Protein AF-A0A078RHM7-F1 (afdb_monomer_lite)

Structure (mmCIF, N/CA/C/O backbone):
data_AF-A0A078RHM7-F1
#
_entry.id   AF-A0A078RHM7-F1
#
loop_
_atom_site.group_PDB
_atom_site.id
_atom_site.type_symbol
_atom_site.label_atom_id
_atom_site.label_alt_id
_atom_site.label_comp_id
_atom_site.label_asym_id
_atom_site.label_entity_id
_atom_site.label_seq_id
_atom_site.pdbx_PDB_ins_code
_atom_site.Cartn_x
_atom_site.Cartn_y
_atom_site.Cartn_z
_atom_site.occupancy
_atom_site.B_iso_or_equiv
_atom_site.auth_seq_id
_atom_site.auth_comp_id
_atom_site.auth_asym_id
_atom_site.auth_atom_id
_atom_site.pdbx_PDB_model_num
ATOM 1 N N . MET A 1 1 ? 2.779 -41.519 29.262 1.00 36.81 1 MET A N 1
ATOM 2 C CA . MET A 1 1 ? 3.969 -40.674 29.499 1.00 36.81 1 MET A CA 1
ATOM 3 C C . MET A 1 1 ? 4.479 -40.236 28.137 1.00 36.81 1 MET A C 1
ATOM 5 O O . MET A 1 1 ? 5.179 -40.999 27.491 1.00 36.81 1 MET A O 1
ATOM 9 N N . GLU A 1 2 ? 4.029 -39.080 27.651 1.00 37.84 2 GLU A N 1
ATOM 10 C CA . GLU A 1 2 ? 4.420 -38.558 26.336 1.00 37.84 2 GLU A CA 1
ATOM 11 C C . GLU A 1 2 ? 5.571 -37.569 26.502 1.00 37.84 2 GLU A C 1
ATOM 13 O O . GLU A 1 2 ? 5.439 -36.495 27.094 1.00 37.84 2 GLU A O 1
ATOM 18 N N . THR A 1 3 ? 6.735 -37.971 26.012 1.00 41.34 3 THR A N 1
ATOM 19 C CA . THR A 1 3 ? 7.979 -37.213 26.062 1.00 41.34 3 THR A CA 1
ATOM 20 C C . THR A 1 3 ? 7.906 -36.077 25.039 1.00 41.34 3 THR A C 1
ATOM 22 O O . THR A 1 3 ? 8.169 -36.271 23.854 1.00 41.34 3 THR A O 1
ATOM 25 N N . LYS A 1 4 ? 7.536 -34.866 25.476 1.00 45.25 4 LYS A N 1
ATOM 26 C CA . LYS A 1 4 ? 7.679 -33.653 24.656 1.00 45.25 4 LYS A CA 1
ATOM 27 C C . LYS A 1 4 ? 9.167 -33.409 24.389 1.00 45.25 4 LYS A C 1
ATOM 29 O O . LYS A 1 4 ? 9.889 -32.961 25.278 1.00 45.25 4 LYS A O 1
ATOM 34 N N . LEU A 1 5 ? 9.612 -33.677 23.159 1.00 46.03 5 LEU A N 1
ATOM 35 C CA . LEU A 1 5 ? 10.881 -33.178 22.632 1.00 46.03 5 LEU A CA 1
ATOM 36 C C . LEU A 1 5 ? 10.877 -31.645 22.736 1.00 46.03 5 LEU A C 1
ATOM 38 O O . LEU A 1 5 ? 10.239 -30.953 21.944 1.00 46.03 5 LEU A O 1
ATOM 42 N N . GLN A 1 6 ? 11.582 -31.100 23.725 1.00 50.78 6 GLN A N 1
ATOM 43 C CA . GLN A 1 6 ? 11.890 -29.678 23.762 1.00 50.78 6 GLN A CA 1
ATOM 44 C C . GLN A 1 6 ? 12.940 -29.397 22.683 1.00 50.78 6 GLN A C 1
ATOM 46 O O . GLN A 1 6 ? 14.132 -29.638 22.873 1.00 50.78 6 GLN A O 1
ATOM 51 N N . SER A 1 7 ? 12.497 -28.902 21.526 1.00 57.44 7 SER A N 1
ATOM 52 C CA . SER A 1 7 ? 13.389 -28.322 20.525 1.00 57.44 7 SER A CA 1
ATOM 53 C C . SER A 1 7 ? 14.166 -27.176 21.178 1.00 57.44 7 SER A C 1
ATOM 55 O O . SER A 1 7 ? 13.562 -26.200 21.629 1.00 57.44 7 SER A O 1
ATOM 57 N N . LYS A 1 8 ? 15.493 -27.300 21.247 1.00 60.12 8 LYS A N 1
ATOM 58 C CA . LYS A 1 8 ? 16.414 -26.280 21.764 1.00 60.12 8 LYS A CA 1
ATOM 59 C C . LYS A 1 8 ? 16.198 -24.976 20.976 1.00 60.12 8 LYS A C 1
ATOM 61 O O . LYS A 1 8 ? 16.644 -24.861 19.839 1.00 60.12 8 LYS A O 1
ATOM 66 N N . GLN A 1 9 ? 15.451 -24.024 21.537 1.00 67.56 9 GLN A N 1
ATOM 67 C CA . GLN A 1 9 ? 15.176 -22.743 20.879 1.00 67.56 9 GLN A CA 1
ATOM 68 C C . GLN A 1 9 ? 16.461 -21.907 20.830 1.00 67.56 9 GLN A C 1
ATOM 70 O O . GLN A 1 9 ? 17.035 -21.575 21.866 1.00 67.56 9 GLN A O 1
ATOM 75 N N . GLN A 1 10 ? 16.928 -21.607 19.616 1.00 76.62 10 GLN A N 1
ATOM 76 C CA . GLN A 1 10 ? 18.146 -20.840 19.356 1.00 76.62 10 GLN A CA 1
ATOM 77 C C . GLN A 1 10 ? 17.849 -19.335 19.449 1.00 76.62 10 GLN A C 1
ATOM 79 O O . GLN A 1 10 ? 16.902 -18.842 18.838 1.00 76.62 10 GLN A O 1
ATOM 84 N N . TYR A 1 11 ? 18.641 -18.618 20.246 1.00 83.19 11 TYR A N 1
ATOM 85 C CA . TYR A 1 11 ? 18.511 -17.177 20.482 1.00 83.19 11 TYR A CA 1
ATOM 86 C C . TYR A 1 11 ? 19.456 -16.371 19.573 1.00 83.19 11 TYR A C 1
ATOM 88 O O . TYR A 1 11 ? 20.514 -16.892 19.209 1.00 83.19 11 TYR A O 1
ATOM 96 N N . PRO A 1 12 ? 19.124 -15.103 19.247 1.00 84.88 12 PRO A N 1
ATOM 97 C CA . PRO A 1 12 ? 17.976 -14.323 19.734 1.00 84.88 12 PRO A CA 1
ATOM 98 C C . PRO A 1 12 ? 16.670 -14.541 18.945 1.00 84.88 12 PRO A C 1
ATOM 100 O O . PRO A 1 12 ? 16.679 -14.753 17.735 1.00 84.88 12 PRO A O 1
ATOM 103 N N . ARG A 1 13 ? 15.527 -14.428 19.642 1.00 82.31 13 ARG A N 1
ATOM 104 C CA . ARG A 1 13 ? 14.182 -14.474 19.046 1.00 82.31 13 ARG A CA 1
ATOM 105 C C . ARG A 1 13 ? 13.661 -13.055 18.838 1.00 82.31 13 ARG A C 1
ATOM 107 O O . ARG A 1 13 ? 13.378 -12.351 19.804 1.00 82.31 13 ARG A O 1
ATOM 114 N N . PHE A 1 14 ? 13.502 -12.656 17.583 1.00 86.06 14 PHE A N 1
ATOM 115 C CA . PHE A 1 14 ? 12.882 -11.379 17.242 1.00 86.06 14 PHE A CA 1
ATOM 116 C C . PHE A 1 14 ? 11.378 -11.420 17.535 1.00 86.06 14 PHE A C 1
ATOM 118 O O . PHE A 1 14 ? 10.674 -12.340 17.109 1.00 86.06 14 PHE A O 1
ATOM 125 N N . ILE A 1 15 ? 10.893 -10.423 18.274 1.00 83.06 15 ILE A N 1
ATOM 126 C CA . ILE A 1 15 ? 9.463 -10.211 18.510 1.00 83.06 15 ILE A CA 1
ATOM 127 C C . ILE A 1 15 ? 8.915 -9.438 17.311 1.00 83.06 15 ILE A C 1
ATOM 129 O O . ILE A 1 15 ? 9.495 -8.441 16.888 1.00 83.06 15 ILE A O 1
ATOM 133 N N . GLN A 1 16 ? 7.813 -9.914 16.738 1.00 83.19 16 GLN A N 1
ATOM 134 C CA . GLN A 1 16 ? 7.158 -9.211 15.643 1.00 83.19 16 GLN A CA 1
ATOM 135 C C . GLN A 1 16 ? 6.372 -8.014 16.184 1.00 83.19 16 GLN A C 1
ATOM 137 O O . GLN A 1 16 ? 5.604 -8.157 17.130 1.00 83.19 16 GLN A O 1
ATOM 142 N N . ASN A 1 17 ? 6.497 -6.861 15.526 1.00 83.56 17 ASN A N 1
ATOM 143 C CA . ASN A 1 17 ? 5.739 -5.647 15.860 1.00 83.56 17 ASN A CA 1
ATOM 144 C C . ASN A 1 17 ? 4.313 -5.638 15.276 1.00 83.56 17 ASN A C 1
ATOM 146 O O . ASN A 1 17 ? 3.635 -4.615 15.318 1.00 83.56 17 ASN A O 1
ATOM 150 N N . LYS A 1 18 ? 3.859 -6.752 14.690 1.00 87.44 18 LYS A N 1
ATOM 151 C CA . LYS A 1 18 ? 2.532 -6.838 14.075 1.00 87.44 18 LYS A CA 1
ATOM 152 C C . LYS A 1 18 ? 1.448 -6.988 15.150 1.00 87.44 18 LYS A C 1
ATOM 154 O O . LYS A 1 18 ? 1.653 -7.734 16.112 1.00 87.44 18 LYS A O 1
ATOM 159 N N . PRO A 1 19 ? 0.287 -6.329 14.992 1.00 89.75 19 PRO A N 1
ATOM 160 C CA . PRO A 1 19 ? -0.836 -6.521 15.900 1.00 89.75 19 PRO A CA 1
ATOM 161 C C . PRO A 1 19 ? -1.319 -7.976 15.852 1.00 89.75 19 PRO A C 1
ATOM 163 O O . PRO A 1 19 ? -1.405 -8.581 14.785 1.00 89.75 19 PRO A O 1
ATOM 166 N N . CYS A 1 20 ? -1.635 -8.544 17.017 1.00 87.69 20 CYS A N 1
ATOM 167 C CA . CYS A 1 20 ? -2.089 -9.934 17.126 1.00 87.69 20 CYS A CA 1
ATOM 168 C C . CYS A 1 20 ? -3.585 -10.098 16.805 1.00 87.69 20 CYS A C 1
ATOM 170 O O . CYS A 1 20 ? -4.011 -11.198 16.461 1.00 87.69 20 CYS A O 1
ATOM 172 N N . GLY A 1 21 ? -4.382 -9.033 16.940 1.00 88.94 21 GLY A N 1
ATOM 173 C CA . GLY A 1 21 ? -5.835 -9.055 16.742 1.00 88.94 21 GLY A CA 1
ATOM 174 C C . GLY A 1 21 ? -6.588 -9.849 17.811 1.00 88.94 21 GLY A C 1
ATOM 175 O O . GLY A 1 21 ? -7.640 -10.410 17.522 1.00 88.94 21 GLY A O 1
ATOM 176 N N . ILE A 1 22 ? -6.022 -9.968 19.014 1.00 88.88 22 ILE A N 1
ATOM 177 C CA . ILE A 1 22 ? -6.625 -10.669 20.155 1.00 88.88 22 ILE A CA 1
ATOM 178 C C . ILE A 1 22 ? -6.539 -9.738 21.358 1.00 88.88 22 ILE A C 1
ATOM 180 O O . ILE A 1 22 ? -5.468 -9.172 21.610 1.00 88.88 22 ILE A O 1
ATOM 184 N N . ASP A 1 23 ? -7.642 -9.588 22.086 1.00 90.56 23 ASP A N 1
ATOM 185 C CA . ASP A 1 23 ? -7.636 -8.909 23.375 1.00 90.56 23 ASP A CA 1
ATOM 186 C C . ASP A 1 23 ? -7.051 -9.857 24.430 1.00 90.56 23 ASP A C 1
ATOM 188 O O . ASP A 1 23 ? -7.535 -10.968 24.636 1.00 90.56 23 ASP A O 1
ATOM 192 N N . LYS A 1 24 ? -5.941 -9.441 25.042 1.00 87.81 24 LYS A N 1
ATOM 193 C CA . LYS A 1 24 ? -5.266 -10.195 26.109 1.00 87.81 24 LYS A CA 1
ATOM 194 C C . LYS A 1 24 ? -5.543 -9.611 27.490 1.00 87.81 24 LYS A C 1
ATOM 196 O O . LYS A 1 24 ? -4.996 -10.113 28.466 1.00 87.81 24 LYS A O 1
ATOM 201 N N . PHE A 1 25 ? -6.313 -8.528 27.571 1.00 86.38 25 PHE A N 1
ATOM 202 C CA . PHE A 1 25 ? -6.696 -7.930 28.836 1.00 86.38 25 PHE A CA 1
ATOM 203 C C . PHE A 1 25 ? -7.968 -8.601 29.342 1.00 86.38 25 PHE A C 1
ATOM 205 O O . PHE A 1 25 ? -8.955 -8.692 28.616 1.00 86.38 25 PHE A O 1
ATOM 212 N N . ASP A 1 26 ? -7.984 -8.976 30.619 1.00 84.31 26 ASP A N 1
ATOM 213 C CA . ASP A 1 26 ? -9.149 -9.617 31.246 1.00 84.31 26 ASP A CA 1
ATOM 214 C C . ASP A 1 26 ? -10.425 -8.757 31.162 1.00 84.31 26 ASP A C 1
ATOM 216 O O . ASP A 1 26 ? -11.543 -9.266 31.204 1.00 84.31 26 ASP A O 1
ATOM 220 N N . GLY A 1 27 ? -10.273 -7.435 31.016 1.00 87.38 27 GLY A N 1
ATOM 221 C CA . GLY A 1 27 ? -11.389 -6.499 30.877 1.00 87.38 27 GLY A CA 1
ATOM 222 C C . GLY A 1 27 ? -12.114 -6.540 29.524 1.00 87.38 27 GLY A C 1
ATOM 223 O O . GLY A 1 27 ? -13.224 -6.008 29.437 1.00 87.38 27 GLY A O 1
ATOM 224 N N . GLY A 1 28 ? -11.518 -7.125 28.476 1.00 91.12 28 GLY A N 1
ATOM 225 C CA . GLY A 1 28 ? -12.124 -7.233 27.139 1.00 91.12 28 GLY A CA 1
ATOM 226 C C . GLY A 1 28 ? -12.505 -5.888 26.501 1.00 91.12 28 GLY A C 1
ATOM 227 O O . GLY A 1 28 ? -13.445 -5.808 25.705 1.00 91.12 28 GLY A O 1
ATOM 228 N N . SER A 1 29 ? -11.874 -4.788 26.921 1.00 91.56 29 SER A N 1
ATOM 229 C CA . SER A 1 29 ? -12.289 -3.437 26.533 1.00 91.56 29 SER A CA 1
ATOM 230 C C . SER A 1 29 ? -12.019 -3.150 25.058 1.00 91.56 29 SER A C 1
ATOM 232 O O . SER A 1 29 ? -12.818 -2.463 24.419 1.00 91.56 29 SER A O 1
ATOM 234 N N . GLN A 1 30 ? -10.937 -3.700 24.501 1.00 93.25 30 GLN A N 1
ATOM 235 C CA . GLN A 1 30 ? -10.588 -3.511 23.096 1.00 93.25 30 GLN A CA 1
ATOM 236 C C . GLN A 1 30 ? -11.542 -4.290 22.190 1.00 93.25 30 GLN A C 1
ATOM 238 O O . GLN A 1 30 ? -11.981 -3.765 21.167 1.00 93.25 30 GLN A O 1
ATOM 243 N N . GLU A 1 31 ? -11.910 -5.509 22.593 1.00 94.62 31 GLU A N 1
ATOM 244 C CA . GLU A 1 31 ? -12.892 -6.329 21.878 1.00 94.62 31 GLU A CA 1
ATOM 245 C C . GLU A 1 31 ? -14.278 -5.665 21.875 1.00 94.62 31 GLU A C 1
ATOM 247 O O . GLU A 1 31 ? -14.916 -5.545 20.829 1.00 94.62 31 GLU A O 1
ATOM 252 N N . ARG A 1 32 ? -14.733 -5.151 23.028 1.00 94.06 32 ARG A N 1
ATOM 253 C CA . ARG A 1 32 ? -16.005 -4.408 23.122 1.00 94.06 32 ARG A CA 1
ATOM 254 C C . ARG A 1 32 ? -16.016 -3.170 22.230 1.00 94.06 32 ARG A C 1
ATOM 256 O O . ARG A 1 32 ? -17.037 -2.887 21.600 1.00 94.06 32 ARG A O 1
ATOM 263 N N . LEU A 1 33 ? -14.902 -2.440 22.175 1.00 94.38 33 LEU A N 1
ATOM 264 C CA . LEU A 1 33 ? -14.757 -1.274 21.309 1.00 94.38 33 LEU A CA 1
ATOM 265 C C . LEU A 1 33 ? -14.849 -1.671 19.830 1.00 94.38 33 LEU A C 1
ATOM 267 O O . LEU A 1 33 ? -15.655 -1.091 19.105 1.00 94.38 33 LEU A O 1
ATOM 271 N N . ALA A 1 34 ? -14.093 -2.688 19.404 1.00 94.88 34 ALA A N 1
ATOM 272 C CA . ALA A 1 34 ? -14.123 -3.189 18.030 1.00 94.88 34 ALA A CA 1
ATOM 273 C C . ALA A 1 34 ? -15.537 -3.632 17.614 1.00 94.88 34 ALA A C 1
ATOM 275 O O . ALA A 1 34 ? -16.034 -3.188 16.583 1.00 94.88 34 ALA A O 1
ATOM 276 N N . LYS A 1 35 ? -16.239 -4.398 18.461 1.00 94.75 35 LYS A N 1
ATOM 277 C CA . LYS A 1 35 ? -17.629 -4.827 18.212 1.00 94.75 35 LYS A CA 1
ATOM 278 C C . LYS A 1 35 ? -18.618 -3.669 18.138 1.00 94.75 35 LYS A C 1
ATOM 280 O O . LYS A 1 35 ? -19.570 -3.712 17.364 1.00 94.75 35 LYS A O 1
ATOM 285 N N . THR A 1 36 ? -18.423 -2.633 18.952 1.00 94.31 36 THR A N 1
ATOM 286 C CA . THR A 1 36 ? -19.288 -1.443 18.933 1.00 94.31 36 THR A CA 1
ATOM 287 C C . THR A 1 36 ? -19.100 -0.656 17.639 1.00 94.31 36 THR A C 1
ATOM 289 O O . THR A 1 36 ? -20.086 -0.241 17.036 1.00 94.31 36 THR A O 1
ATOM 292 N N . ILE A 1 37 ? -17.852 -0.508 17.184 1.00 93.88 37 ILE A N 1
ATOM 293 C CA . ILE A 1 37 ? -17.531 0.116 15.897 1.00 93.88 37 ILE A CA 1
ATOM 294 C C . ILE A 1 37 ? -18.108 -0.704 14.735 1.00 93.88 37 ILE A C 1
ATOM 296 O O . ILE A 1 37 ? -18.774 -0.139 13.871 1.00 93.88 37 ILE A O 1
ATOM 300 N N . ALA A 1 38 ? -17.916 -2.026 14.741 1.00 93.19 38 ALA A N 1
ATOM 301 C CA . ALA A 1 38 ? -18.463 -2.920 13.723 1.00 93.19 38 ALA A CA 1
ATOM 302 C C . ALA A 1 38 ? -19.987 -2.784 13.624 1.00 93.19 38 ALA A C 1
ATOM 304 O O . ALA A 1 38 ? -20.528 -2.522 12.553 1.00 93.19 38 ALA A O 1
ATOM 305 N N . ARG A 1 39 ? -20.675 -2.849 14.771 1.00 92.12 39 ARG A N 1
ATOM 306 C CA . ARG A 1 39 ? -22.126 -2.660 14.841 1.00 92.12 39 ARG A CA 1
ATOM 307 C C . ARG A 1 39 ? -22.552 -1.299 14.300 1.00 92.12 39 ARG A C 1
ATOM 309 O O . ARG A 1 39 ? -23.552 -1.232 13.597 1.00 92.12 39 ARG A O 1
ATOM 316 N N . HIS A 1 40 ? -21.814 -0.237 14.623 1.00 91.19 40 HIS A N 1
ATOM 317 C CA . HIS A 1 40 ? -22.108 1.101 14.121 1.00 91.19 40 HIS A CA 1
ATOM 318 C C . HIS A 1 40 ? -22.049 1.157 12.589 1.00 91.19 40 HIS A C 1
ATOM 320 O O . HIS A 1 40 ? -22.957 1.717 11.982 1.00 91.19 40 HIS A O 1
ATOM 326 N N . PHE A 1 41 ? -21.046 0.535 11.963 1.00 90.50 41 PHE A N 1
ATOM 327 C CA . PHE A 1 41 ? -20.966 0.452 10.503 1.00 90.50 41 PHE A CA 1
ATOM 328 C C . PHE A 1 41 ? -22.109 -0.364 9.902 1.00 90.50 41 PHE A C 1
ATOM 330 O O . PHE A 1 41 ? -22.838 0.171 9.075 1.00 90.50 41 PHE A O 1
ATOM 337 N N . CYS A 1 42 ? -22.354 -1.589 10.376 1.00 88.94 42 CYS A N 1
ATOM 338 C CA . CYS A 1 42 ? -23.447 -2.417 9.855 1.00 88.94 42 CYS A CA 1
ATOM 339 C C . CYS A 1 42 ? -24.817 -1.728 9.987 1.00 88.94 42 CYS A C 1
ATOM 341 O O . CYS A 1 42 ? -25.643 -1.794 9.082 1.00 88.94 42 CYS A O 1
ATOM 343 N N . GLN A 1 43 ? -25.066 -1.049 11.113 1.00 88.25 43 GLN A N 1
ATOM 344 C CA . GLN A 1 43 ? -26.311 -0.312 11.330 1.00 88.25 43 GLN A CA 1
ATOM 345 C C . GLN A 1 43 ? -26.427 0.887 10.394 1.00 88.25 43 GLN A C 1
ATOM 347 O O . GLN A 1 43 ? -27.470 1.069 9.774 1.00 88.25 43 GLN A O 1
ATOM 352 N N . ASN A 1 44 ? -25.369 1.686 10.265 1.00 88.00 44 ASN A N 1
ATOM 353 C CA . ASN A 1 44 ? -25.377 2.859 9.395 1.00 88.00 44 ASN A CA 1
ATOM 354 C C . ASN A 1 44 ? -25.528 2.480 7.913 1.00 88.00 44 ASN A C 1
ATOM 356 O O . ASN A 1 44 ? -26.140 3.219 7.153 1.00 88.00 44 ASN A O 1
ATOM 360 N N . ASP A 1 45 ? -25.013 1.316 7.519 1.00 85.88 45 ASP A N 1
ATOM 361 C CA . ASP A 1 45 ? -25.104 0.797 6.152 1.00 85.88 45 ASP A CA 1
ATOM 362 C C . ASP A 1 45 ? -26.499 0.247 5.819 1.00 85.88 45 ASP A C 1
ATOM 364 O O . ASP A 1 45 ? -26.849 0.139 4.648 1.00 85.88 45 ASP A O 1
ATOM 368 N N . SER A 1 46 ? -27.303 -0.065 6.841 1.00 84.94 46 SER A N 1
ATOM 369 C CA . SER A 1 46 ? -28.694 -0.508 6.690 1.00 84.94 46 SER A CA 1
ATOM 370 C C . SER A 1 46 ? -29.720 0.632 6.614 1.00 84.94 46 SER A C 1
ATOM 372 O O . SER A 1 46 ? -30.896 0.367 6.373 1.00 84.94 46 SER A O 1
ATOM 374 N N . LEU A 1 47 ? -29.301 1.883 6.844 1.00 84.31 47 LEU A N 1
ATOM 375 C CA . LEU A 1 47 ? -30.168 3.064 6.799 1.00 84.31 47 LEU A CA 1
ATOM 376 C C . LEU A 1 47 ? -30.206 3.680 5.393 1.00 84.31 47 LEU A C 1
ATOM 378 O O . LEU A 1 47 ? -29.225 3.618 4.652 1.00 84.31 47 LEU A O 1
ATOM 382 N N . ASP A 1 48 ? -31.319 4.336 5.061 1.00 79.56 48 ASP A N 1
ATOM 383 C CA . ASP A 1 48 ? -31.440 5.133 3.836 1.00 79.56 48 ASP A CA 1
ATOM 384 C C . ASP A 1 48 ? -30.444 6.309 3.831 1.00 79.56 48 ASP A C 1
ATOM 386 O O . ASP A 1 48 ? -30.135 6.883 4.881 1.00 79.56 48 ASP A O 1
ATOM 390 N N . GLU A 1 49 ? -29.957 6.689 2.641 1.00 73.69 49 GLU A N 1
ATOM 391 C CA . GLU A 1 49 ? -28.843 7.640 2.453 1.00 73.69 49 GLU A CA 1
ATOM 392 C C . GLU A 1 49 ? -29.022 8.973 3.207 1.00 73.69 49 GLU A C 1
ATOM 394 O O . GLU A 1 49 ? -28.046 9.502 3.746 1.00 73.69 49 GLU A O 1
ATOM 399 N N . GLU A 1 50 ? -30.254 9.483 3.324 1.00 72.81 50 GLU A N 1
ATOM 400 C CA . GLU A 1 50 ? -30.573 10.737 4.030 1.00 72.81 50 GLU A CA 1
ATOM 401 C C . GLU A 1 50 ? -30.302 10.694 5.544 1.00 72.81 50 GLU A C 1
ATOM 403 O O . GLU A 1 50 ? -30.110 11.740 6.166 1.00 72.81 50 GLU A O 1
ATOM 408 N N . CYS A 1 51 ? -30.258 9.505 6.152 1.00 68.81 51 CYS A N 1
ATOM 409 C CA . CYS A 1 51 ? -30.018 9.319 7.585 1.00 68.81 51 CYS A CA 1
ATOM 410 C C . CYS A 1 51 ? -28.605 8.806 7.905 1.00 68.81 51 CYS A C 1
ATOM 412 O O . CYS A 1 51 ? -28.323 8.478 9.060 1.00 68.81 51 CYS A O 1
ATOM 414 N N . THR A 1 52 ? -27.713 8.728 6.913 1.00 74.19 52 THR A N 1
ATOM 415 C CA . THR A 1 52 ? -26.379 8.146 7.106 1.00 74.19 52 THR A CA 1
ATOM 416 C C . THR A 1 52 ? -25.421 9.104 7.816 1.00 74.19 52 THR A C 1
ATOM 418 O O . THR A 1 52 ? -25.207 10.249 7.416 1.00 74.19 52 THR A O 1
ATOM 421 N N . LEU A 1 53 ? -24.794 8.625 8.891 1.00 73.62 53 LEU A N 1
ATOM 422 C CA . LEU A 1 53 ? -23.717 9.337 9.574 1.00 73.62 53 LEU A CA 1
ATOM 423 C C . LEU A 1 53 ? -22.384 9.174 8.819 1.00 73.62 53 LEU A C 1
ATOM 425 O O . LEU A 1 53 ? -22.169 8.157 8.146 1.00 73.62 53 LEU A O 1
ATOM 429 N N . PRO A 1 54 ? -21.442 10.131 8.955 1.00 74.75 54 PRO A N 1
ATOM 430 C CA . PRO A 1 54 ? -20.101 9.996 8.397 1.00 74.75 54 PRO A CA 1
ATOM 431 C C . PRO A 1 54 ? -19.383 8.748 8.928 1.00 74.75 54 PRO A C 1
ATOM 433 O O . PRO A 1 54 ? -19.217 8.574 10.133 1.00 74.75 54 PRO A O 1
ATOM 436 N N . ARG A 1 55 ? -18.878 7.906 8.022 1.00 80.94 55 ARG A N 1
ATOM 437 C CA . ARG A 1 55 ? -18.169 6.649 8.337 1.00 80.94 55 ARG A CA 1
ATOM 438 C C . ARG A 1 55 ? -16.693 6.879 8.687 1.00 80.94 55 ARG A C 1
ATOM 440 O O . ARG A 1 55 ? -15.810 6.186 8.191 1.00 80.94 55 ARG A O 1
ATOM 447 N N . ILE A 1 56 ? -16.408 7.905 9.487 1.00 89.75 56 ILE A N 1
ATOM 448 C CA . ILE A 1 56 ? -15.045 8.265 9.896 1.00 89.75 56 ILE A CA 1
ATOM 449 C C . ILE A 1 56 ? -14.931 8.066 11.401 1.00 89.75 56 ILE A C 1
ATOM 451 O O . ILE A 1 56 ? -15.657 8.687 12.171 1.00 89.75 56 ILE A O 1
ATOM 455 N N . ILE A 1 57 ? -13.990 7.220 11.817 1.00 91.44 57 ILE A N 1
ATOM 456 C CA . ILE A 1 57 ? -13.732 6.932 13.228 1.00 91.44 57 ILE A CA 1
ATOM 457 C C . ILE A 1 57 ? -12.273 7.240 13.540 1.00 91.44 57 ILE A C 1
ATOM 459 O O . ILE A 1 57 ? -11.362 6.697 12.917 1.00 91.44 57 ILE A O 1
ATOM 463 N N . GLY A 1 58 ? -12.059 8.105 14.530 1.00 93.62 58 GLY A N 1
ATOM 464 C CA . GLY A 1 58 ? -10.751 8.339 15.131 1.00 93.62 58 GLY A CA 1
ATOM 465 C C . GLY A 1 58 ? -10.573 7.473 16.376 1.00 93.62 58 GLY A C 1
ATOM 466 O O . GLY A 1 58 ? -11.407 7.513 17.276 1.00 93.62 58 GLY A O 1
ATOM 467 N N . ILE A 1 59 ? -9.482 6.705 16.445 1.00 93.94 59 ILE A N 1
ATOM 468 C CA . ILE A 1 59 ? -9.097 5.952 17.648 1.00 93.94 59 ILE A CA 1
ATOM 469 C C . ILE A 1 59 ? -7.933 6.685 18.315 1.00 93.94 59 ILE A C 1
ATOM 471 O O . ILE A 1 59 ? -6.797 6.629 17.842 1.00 93.94 59 ILE A O 1
ATOM 475 N N . GLU A 1 60 ? -8.210 7.356 19.428 1.00 94.56 60 GLU A N 1
ATOM 476 C CA . GLU A 1 60 ? -7.209 8.098 20.193 1.00 94.56 60 GLU A CA 1
ATOM 477 C C . GLU A 1 60 ? -6.634 7.266 21.352 1.00 94.56 60 GLU A C 1
ATOM 479 O O . GLU A 1 60 ? -7.284 6.381 21.908 1.00 94.56 60 GLU A O 1
ATOM 484 N N . GLY A 1 61 ? -5.375 7.525 21.711 1.00 93.50 61 GLY A N 1
ATOM 485 C CA . GLY A 1 61 ? -4.732 6.932 22.881 1.00 93.50 61 GLY A CA 1
ATOM 486 C C . GLY A 1 61 ? -3.209 7.020 22.833 1.00 93.50 61 GLY A C 1
ATOM 487 O O . GLY A 1 61 ? -2.618 7.272 21.781 1.00 93.50 61 GLY A O 1
ATOM 488 N N . ILE A 1 62 ? -2.554 6.743 23.960 1.00 95.19 62 ILE A N 1
ATOM 489 C CA . ILE A 1 62 ? -1.086 6.772 24.086 1.00 95.19 62 ILE A CA 1
ATOM 490 C C . ILE A 1 62 ? -0.385 5.744 23.185 1.00 95.19 62 ILE A C 1
ATOM 492 O O . ILE A 1 62 ? -0.968 4.737 22.770 1.00 95.19 62 ILE A O 1
ATOM 496 N N . TRP A 1 63 ? 0.886 5.980 22.854 1.00 91.75 63 TRP A N 1
ATOM 497 C CA . TRP A 1 63 ? 1.694 4.992 22.134 1.00 91.75 63 TRP A CA 1
ATOM 498 C C . TRP A 1 63 ? 1.743 3.668 22.911 1.00 91.75 63 TRP A C 1
ATOM 500 O O . TRP A 1 63 ? 1.878 3.664 24.130 1.00 91.75 63 TRP A O 1
ATOM 510 N N . GLY A 1 64 ? 1.596 2.539 22.215 1.00 89.12 64 GLY A N 1
ATOM 511 C CA . GLY A 1 64 ? 1.567 1.217 22.851 1.00 89.12 64 GLY A CA 1
ATOM 512 C C . GLY A 1 64 ? 0.230 0.811 23.487 1.00 89.12 64 GLY A C 1
ATOM 513 O O . GLY A 1 64 ? 0.117 -0.321 23.940 1.00 89.12 64 GLY A O 1
ATOM 514 N N . SER A 1 65 ? -0.815 1.649 23.453 1.00 90.19 65 SER A N 1
ATOM 515 C CA . SER A 1 65 ? -2.140 1.301 24.009 1.00 90.19 65 SER A CA 1
ATOM 516 C C . SER A 1 65 ? -2.907 0.209 23.245 1.00 90.19 65 SER A C 1
ATOM 518 O O . SER A 1 65 ? -3.999 -0.176 23.654 1.00 90.19 65 SER A O 1
ATOM 520 N N . GLY A 1 66 ? -2.371 -0.286 22.125 1.00 90.81 66 GLY A N 1
ATOM 521 C CA . GLY A 1 66 ? -3.008 -1.333 21.322 1.00 90.81 66 GLY A CA 1
ATOM 522 C C . GLY A 1 66 ? -3.999 -0.834 20.266 1.00 90.81 66 GLY A C 1
ATOM 523 O O . GLY A 1 66 ? -4.799 -1.625 19.784 1.00 90.81 66 GLY A O 1
ATOM 524 N N . LYS A 1 67 ? -3.938 0.435 19.840 1.00 94.06 67 LYS A N 1
ATOM 525 C CA . LYS A 1 67 ? -4.813 0.977 18.772 1.00 94.06 67 LYS A CA 1
ATOM 526 C C . LYS A 1 67 ? -4.809 0.123 17.496 1.00 94.06 67 LYS A C 1
ATOM 528 O O . LYS A 1 67 ? -5.864 -0.278 17.024 1.00 94.06 67 LYS A O 1
ATOM 533 N N . SER A 1 68 ? -3.630 -0.242 16.988 1.00 93.25 68 SER A N 1
ATOM 534 C CA . SER A 1 68 ? -3.508 -1.129 15.818 1.00 93.25 68 SER A CA 1
ATOM 535 C C . SER A 1 68 ? -4.064 -2.537 16.081 1.00 93.25 68 SER A C 1
ATOM 537 O O . SER A 1 68 ? -4.512 -3.207 15.158 1.00 93.25 68 SER A O 1
ATOM 539 N N . ASN A 1 69 ? -4.077 -2.989 17.341 1.00 93.88 69 ASN A N 1
ATOM 540 C CA . ASN A 1 69 ? -4.704 -4.253 17.730 1.00 93.88 69 ASN A CA 1
ATOM 541 C C . ASN A 1 69 ? -6.234 -4.165 17.639 1.00 93.88 69 ASN A C 1
ATOM 543 O O . ASN A 1 69 ? -6.851 -5.100 17.141 1.00 93.88 69 ASN A O 1
ATOM 547 N N . VAL A 1 70 ? -6.828 -3.033 18.045 1.00 94.62 70 VAL A N 1
ATOM 548 C CA . VAL A 1 70 ? -8.268 -2.754 17.878 1.00 94.62 70 VAL A CA 1
ATOM 549 C C . VAL A 1 70 ? -8.654 -2.779 16.402 1.00 94.62 70 VAL A C 1
ATOM 551 O O . VAL A 1 70 ? -9.619 -3.445 16.050 1.00 94.62 70 VAL A O 1
ATOM 554 N N . VAL A 1 71 ? -7.873 -2.133 15.528 1.00 94.19 71 VAL A N 1
ATOM 555 C CA . VAL A 1 71 ? -8.114 -2.164 14.071 1.00 94.19 71 VAL A CA 1
ATOM 556 C C . VAL A 1 71 ? -8.059 -3.599 13.531 1.00 94.19 71 VAL A C 1
ATOM 558 O O . VAL A 1 71 ? -8.926 -3.998 12.761 1.00 94.19 71 VAL A O 1
ATOM 561 N N . LYS A 1 72 ? -7.102 -4.416 13.994 1.00 93.62 72 LYS A N 1
ATOM 562 C CA . LYS A 1 72 ? -7.001 -5.831 13.595 1.00 93.62 72 LYS A CA 1
ATOM 563 C C . LYS A 1 72 ? -8.152 -6.698 14.122 1.00 93.62 72 LYS A C 1
ATOM 565 O O . LYS A 1 72 ? -8.514 -7.682 13.486 1.00 93.62 72 LYS A O 1
ATOM 570 N N . MET A 1 73 ? -8.716 -6.364 15.282 1.00 94.31 73 MET A N 1
ATOM 571 C CA . MET A 1 73 ? -9.932 -7.013 15.789 1.00 94.31 73 MET A CA 1
ATOM 572 C C . MET A 1 73 ? -11.163 -6.591 14.990 1.00 94.31 73 MET A C 1
ATOM 574 O O . MET A 1 73 ? -11.972 -7.441 14.647 1.00 94.31 73 MET A O 1
ATOM 578 N N . LEU A 1 74 ? -11.265 -5.311 14.628 1.00 94.12 74 LEU A N 1
ATOM 579 C CA . LEU A 1 74 ? -12.340 -4.807 13.778 1.00 94.12 74 LEU A CA 1
ATOM 580 C C . LEU A 1 74 ? -12.362 -5.503 12.408 1.00 94.12 74 LEU A C 1
ATOM 582 O O . LEU A 1 74 ? -13.432 -5.863 11.933 1.00 94.12 74 LEU A O 1
ATOM 586 N N . GLU A 1 75 ? -11.189 -5.756 11.819 1.00 93.50 75 GLU A N 1
ATOM 587 C CA . GLU A 1 75 ? -11.049 -6.552 10.588 1.00 93.50 75 GLU A CA 1
ATOM 588 C C . GLU A 1 75 ? -11.660 -7.949 10.701 1.00 93.50 75 GLU A C 1
ATOM 590 O O . GLU A 1 75 ? -12.254 -8.437 9.747 1.00 93.50 75 GLU A O 1
ATOM 595 N N . ARG A 1 76 ? -11.551 -8.588 11.870 1.00 91.19 76 ARG A N 1
ATOM 596 C CA . ARG A 1 76 ? -12.132 -9.916 12.109 1.00 91.19 76 ARG A CA 1
ATOM 597 C C . ARG A 1 76 ? -13.644 -9.881 12.286 1.00 91.19 76 ARG A C 1
ATOM 599 O O . ARG A 1 76 ? -14.308 -10.817 11.877 1.00 91.19 76 ARG A O 1
ATOM 606 N N . GLU A 1 77 ? -14.172 -8.834 12.910 1.00 91.38 77 GLU A N 1
ATOM 607 C CA . GLU A 1 77 ? -15.617 -8.697 13.145 1.00 91.38 77 GLU A CA 1
ATOM 608 C C . GLU A 1 77 ? -16.395 -8.351 11.864 1.00 91.38 77 GLU A C 1
ATOM 610 O O . GLU A 1 77 ? -17.601 -8.559 11.812 1.00 91.38 77 GLU A O 1
ATOM 615 N N . LEU A 1 78 ? -15.724 -7.818 10.838 1.00 91.75 78 LEU A N 1
ATOM 616 C CA . LEU A 1 78 ? -16.337 -7.335 9.594 1.00 91.75 78 LEU A CA 1
ATOM 617 C C . LEU A 1 78 ? -15.847 -8.084 8.340 1.00 91.75 78 LEU A C 1
ATOM 619 O O . LEU A 1 78 ? -16.101 -7.634 7.225 1.00 91.75 78 LEU A O 1
ATOM 623 N N . SER A 1 79 ? -15.123 -9.196 8.496 1.00 85.31 79 SER A N 1
ATOM 624 C CA . SER A 1 79 ? -14.423 -9.873 7.392 1.00 85.31 79 SER A CA 1
ATOM 625 C C . SER A 1 79 ? -15.325 -10.395 6.275 1.00 85.31 79 SER A C 1
ATOM 627 O O . SER A 1 79 ? -14.838 -10.623 5.171 1.00 85.31 79 SER A O 1
ATOM 629 N N . ASP A 1 80 ? -16.605 -10.618 6.566 1.00 84.62 80 ASP A N 1
ATOM 630 C CA . ASP A 1 80 ? -17.519 -11.298 5.649 1.00 84.62 80 ASP A CA 1
ATOM 631 C C . ASP A 1 80 ? -18.111 -10.334 4.610 1.00 84.62 80 ASP A C 1
ATOM 633 O O . ASP A 1 80 ? -18.202 -10.676 3.431 1.00 84.62 80 ASP A O 1
ATOM 637 N N . ASP A 1 81 ? -18.435 -9.107 5.028 1.00 86.69 81 ASP A N 1
ATOM 638 C CA . ASP A 1 81 ? -19.109 -8.108 4.186 1.00 86.69 81 ASP A CA 1
ATOM 639 C C . ASP A 1 81 ? -18.176 -6.978 3.718 1.00 86.69 81 ASP A C 1
ATOM 641 O O . ASP A 1 81 ? -18.493 -6.253 2.771 1.00 86.69 81 ASP A O 1
ATOM 645 N N . TYR A 1 82 ? -17.017 -6.803 4.366 1.00 90.94 82 TYR A N 1
ATOM 646 C CA . TYR A 1 82 ? -16.131 -5.664 4.131 1.00 90.94 82 TYR A CA 1
ATOM 647 C C . TYR A 1 82 ? -14.747 -6.096 3.658 1.00 90.94 82 TYR A C 1
ATOM 649 O O . TYR A 1 82 ? -14.101 -6.982 4.216 1.00 90.94 82 TYR A O 1
ATOM 657 N N . TYR A 1 83 ? -14.231 -5.374 2.664 1.00 91.56 83 TYR A N 1
ATOM 658 C CA . TYR A 1 83 ? -12.846 -5.515 2.239 1.00 91.56 83 TYR A CA 1
ATOM 659 C C . TYR A 1 83 ? -11.925 -4.591 3.043 1.00 91.56 83 TYR A C 1
ATOM 661 O O . TYR A 1 83 ? -12.085 -3.368 3.040 1.00 91.56 83 TYR A O 1
ATOM 669 N N . PHE A 1 84 ? -10.916 -5.175 3.690 1.00 92.31 84 PHE A N 1
ATOM 670 C CA . PHE A 1 84 ? -9.977 -4.443 4.536 1.00 92.31 84 PHE A CA 1
ATOM 671 C C . PHE A 1 84 ? -8.708 -4.021 3.793 1.00 92.31 84 PHE A C 1
ATOM 673 O O . PHE A 1 84 ? -7.886 -4.834 3.354 1.00 92.31 84 PHE A O 1
ATOM 680 N N . PHE A 1 85 ? -8.492 -2.709 3.742 1.00 93.19 85 PHE A N 1
ATOM 681 C CA . PHE A 1 85 ? -7.277 -2.089 3.229 1.00 93.19 85 PHE A CA 1
ATOM 682 C C . PHE A 1 85 ? -6.607 -1.250 4.323 1.00 93.19 85 PHE A C 1
ATOM 684 O O . PHE A 1 85 ? -7.190 -0.297 4.833 1.00 93.19 85 PHE A O 1
ATOM 691 N N . GLU A 1 86 ? -5.375 -1.614 4.678 1.00 91.19 86 GLU A N 1
ATOM 692 C CA . GLU A 1 86 ? -4.542 -0.877 5.630 1.00 91.19 86 GLU A CA 1
ATOM 693 C C . GLU A 1 86 ? -3.579 0.030 4.859 1.00 91.19 86 GLU A C 1
ATOM 695 O O . GLU A 1 86 ? -2.912 -0.417 3.924 1.00 91.19 86 GLU A O 1
ATOM 700 N N . TYR A 1 87 ? -3.499 1.298 5.261 1.00 92.25 87 TYR A N 1
ATOM 701 C CA . TYR A 1 87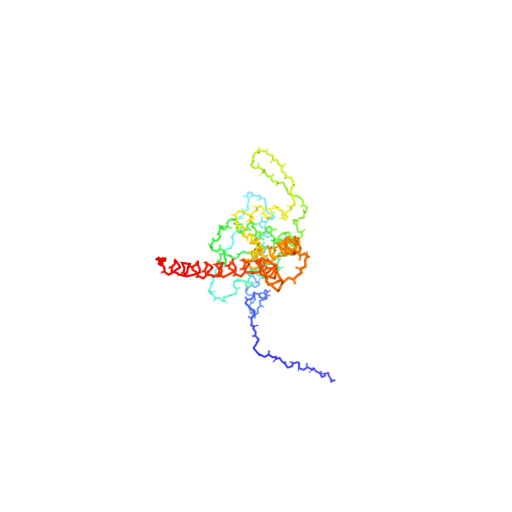 ? -2.607 2.286 4.663 1.00 92.25 87 TYR A CA 1
ATOM 702 C C . TYR A 1 87 ? -1.792 2.992 5.746 1.00 92.25 87 TYR A C 1
ATOM 704 O O . TYR A 1 87 ? -2.352 3.662 6.615 1.00 92.25 87 TYR A O 1
ATOM 712 N N . ASP A 1 88 ? -0.466 2.864 5.673 1.00 89.44 88 ASP A N 1
ATOM 713 C CA . ASP A 1 88 ? 0.457 3.577 6.554 1.00 89.44 88 ASP A CA 1
ATOM 714 C C . ASP A 1 88 ? 0.764 4.969 5.988 1.00 89.44 88 ASP A C 1
ATOM 716 O O . ASP A 1 88 ? 1.497 5.129 5.011 1.00 89.44 88 ASP A O 1
ATOM 720 N N . ALA A 1 89 ? 0.211 6.000 6.622 1.00 88.88 89 ALA A N 1
ATOM 721 C CA . ALA A 1 89 ? 0.446 7.377 6.213 1.00 88.88 89 ALA A CA 1
ATOM 722 C C . ALA A 1 89 ? 1.903 7.827 6.415 1.00 88.88 89 ALA A C 1
ATOM 724 O O . ALA A 1 89 ? 2.376 8.674 5.658 1.00 88.88 89 ALA A O 1
ATOM 725 N N . TRP A 1 90 ? 2.616 7.275 7.404 1.00 86.69 90 TRP A N 1
ATOM 726 C CA . TRP A 1 90 ? 3.990 7.674 7.709 1.00 86.69 90 TRP A CA 1
ATOM 727 C C . TRP A 1 90 ? 4.984 7.061 6.721 1.00 86.69 90 TRP A C 1
ATOM 729 O O . TRP A 1 90 ? 5.831 7.766 6.174 1.00 86.69 90 TRP A O 1
ATOM 739 N N . GLY A 1 91 ? 4.847 5.764 6.422 1.00 86.19 91 GLY A N 1
ATOM 740 C CA . GLY A 1 91 ? 5.690 5.063 5.446 1.00 86.19 91 GLY A CA 1
ATOM 741 C C . GLY A 1 91 ? 5.644 5.651 4.027 1.00 86.19 91 GLY A C 1
ATOM 742 O O . GLY A 1 91 ? 6.569 5.439 3.245 1.00 86.19 91 GLY A O 1
ATOM 743 N N . HIS A 1 92 ? 4.607 6.433 3.715 1.00 84.12 92 HIS A N 1
ATOM 744 C CA . HIS A 1 92 ? 4.382 7.066 2.414 1.00 84.12 92 HIS A CA 1
ATOM 745 C C . HIS A 1 92 ? 4.434 8.603 2.451 1.00 84.12 92 HIS A C 1
ATOM 747 O O . HIS A 1 92 ? 3.859 9.252 1.579 1.00 84.12 92 HIS A O 1
ATOM 753 N N . GLN A 1 93 ? 5.121 9.206 3.429 1.00 81.44 93 GLN A N 1
ATOM 754 C CA . GLN A 1 93 ? 5.178 10.667 3.589 1.00 81.44 93 GLN A CA 1
ATOM 755 C C . GLN A 1 93 ? 5.759 11.409 2.367 1.00 81.44 93 GLN A C 1
ATOM 757 O O . GLN A 1 93 ? 5.329 12.520 2.063 1.00 81.44 93 GLN A O 1
ATOM 762 N N . GLU A 1 94 ? 6.702 10.792 1.652 1.00 80.88 94 GLU A N 1
ATOM 763 C CA . GLU A 1 94 ? 7.352 11.372 0.463 1.00 80.88 94 GLU A CA 1
ATOM 764 C C . GLU A 1 94 ? 6.528 11.207 -0.827 1.00 80.88 94 GLU A C 1
ATOM 766 O O . GLU A 1 94 ? 6.810 11.836 -1.849 1.00 80.88 94 GLU A O 1
ATOM 771 N N . ASP A 1 95 ? 5.511 10.343 -0.808 1.00 79.56 95 ASP A N 1
ATOM 772 C CA . ASP A 1 95 ? 4.641 10.102 -1.953 1.00 79.56 95 ASP A CA 1
ATOM 773 C C . ASP A 1 95 ? 3.402 11.017 -1.900 1.00 79.56 95 ASP A C 1
ATOM 775 O O . ASP A 1 95 ? 2.919 11.441 -0.849 1.00 79.56 95 ASP A O 1
ATOM 779 N N . LEU A 1 96 ? 2.809 11.296 -3.065 1.00 84.06 96 LEU A N 1
ATOM 780 C CA . LEU A 1 96 ? 1.492 11.933 -3.112 1.00 84.06 96 LEU A CA 1
ATOM 781 C C . LEU A 1 96 ? 0.443 10.968 -2.535 1.00 84.06 96 LEU A C 1
ATOM 783 O O . LEU A 1 96 ? 0.075 10.004 -3.201 1.00 84.06 96 LEU A O 1
ATOM 787 N N . GLN A 1 97 ? -0.096 11.277 -1.354 1.00 84.56 97 GLN A N 1
ATOM 788 C CA . GLN A 1 97 ? -1.019 10.421 -0.583 1.00 84.56 97 GLN A CA 1
ATOM 789 C C . GLN A 1 97 ? -2.163 9.816 -1.414 1.00 84.56 97 GLN A C 1
ATOM 791 O O . GLN A 1 97 ? -2.416 8.617 -1.377 1.00 84.56 97 GLN A O 1
ATOM 796 N N . ARG A 1 98 ? -2.854 10.632 -2.224 1.00 87.44 98 ARG A N 1
ATOM 797 C CA . ARG A 1 98 ? -3.953 10.142 -3.078 1.00 87.44 98 ARG A CA 1
ATOM 798 C C . ARG A 1 98 ? -3.476 9.069 -4.061 1.00 87.44 98 ARG A C 1
ATOM 800 O O . ARG A 1 98 ? -4.21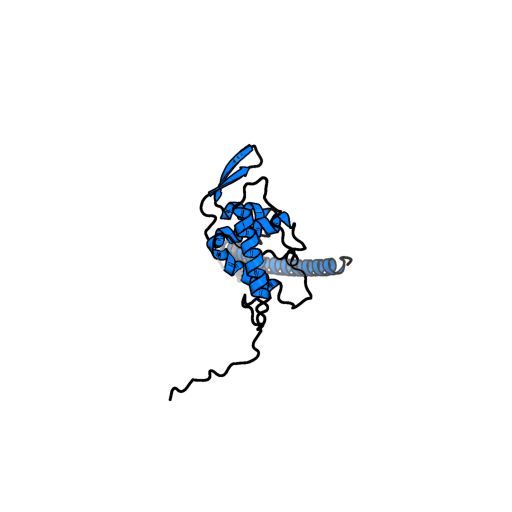3 8.143 -4.375 1.00 87.44 98 ARG A O 1
ATOM 807 N N . ARG A 1 99 ? -2.262 9.226 -4.584 1.00 86.06 99 ARG A N 1
ATOM 808 C CA . ARG A 1 99 ? -1.677 8.319 -5.565 1.00 86.06 99 ARG A CA 1
ATOM 809 C C . ARG A 1 99 ? -1.217 7.024 -4.900 1.00 86.06 99 ARG A C 1
ATOM 811 O O . ARG A 1 99 ? -1.588 5.967 -5.391 1.00 86.06 99 ARG A O 1
ATOM 818 N N . SER A 1 100 ? -0.474 7.106 -3.797 1.00 89.69 100 SER A N 1
ATOM 819 C CA . SER A 1 100 ? 0.015 5.928 -3.067 1.00 89.69 100 SER A CA 1
ATOM 820 C C . SER A 1 100 ? -1.133 5.059 -2.553 1.00 89.69 100 SER A C 1
ATOM 822 O O . SER A 1 100 ? -1.078 3.843 -2.707 1.00 89.69 100 SER A O 1
ATOM 824 N N . ILE A 1 101 ? -2.211 5.666 -2.037 1.00 91.50 101 ILE A N 1
ATOM 825 C CA . ILE A 1 101 ? -3.429 4.938 -1.644 1.00 91.50 101 ILE A CA 1
ATOM 826 C C . ILE A 1 101 ? -3.986 4.148 -2.831 1.00 91.50 101 ILE A C 1
ATOM 828 O O . ILE A 1 101 ? -4.230 2.953 -2.703 1.00 91.50 101 ILE A O 1
ATOM 832 N N . LEU A 1 102 ? -4.164 4.789 -3.992 1.00 90.88 102 LEU A N 1
ATOM 833 C CA . LEU A 1 102 ? -4.710 4.125 -5.179 1.00 90.88 102 LEU A CA 1
ATOM 834 C C . LEU A 1 102 ? -3.790 3.022 -5.703 1.00 90.88 102 LEU A C 1
ATOM 836 O O . LEU A 1 102 ? -4.283 1.977 -6.113 1.00 90.88 102 LEU A O 1
ATOM 840 N N . GLU A 1 103 ? -2.477 3.236 -5.696 1.00 89.81 103 GLU A N 1
ATOM 841 C CA . GLU A 1 103 ? -1.495 2.246 -6.143 1.00 89.81 103 GLU A CA 1
ATOM 842 C C . GLU A 1 103 ? -1.504 1.006 -5.245 1.00 89.81 103 GLU A C 1
ATOM 844 O O . GLU A 1 103 ? -1.656 -0.106 -5.746 1.00 89.81 103 GLU A O 1
ATOM 849 N N . LEU A 1 104 ? -1.415 1.195 -3.926 1.00 92.25 104 LEU A N 1
ATOM 850 C CA . LEU A 1 104 ? -1.417 0.101 -2.955 1.00 92.25 104 LEU A CA 1
ATOM 851 C C . LEU A 1 104 ? -2.755 -0.632 -2.926 1.00 92.25 104 LEU A C 1
ATOM 853 O O . LEU A 1 104 ? -2.772 -1.859 -2.918 1.00 92.25 104 LEU A O 1
ATOM 857 N N . LEU A 1 105 ? -3.869 0.104 -2.950 1.00 93.75 105 LEU A N 1
ATOM 858 C CA . LEU A 1 105 ? -5.203 -0.488 -2.978 1.00 93.75 105 LEU A CA 1
ATOM 859 C C . LEU A 1 105 ? -5.398 -1.311 -4.250 1.00 93.75 105 LEU A C 1
ATOM 861 O O . LEU A 1 105 ? -5.841 -2.452 -4.174 1.00 93.75 105 LEU A O 1
ATOM 865 N N . THR A 1 106 ? -5.032 -0.761 -5.411 1.00 92.81 106 THR A N 1
ATOM 866 C CA . THR A 1 106 ? -5.158 -1.471 -6.692 1.00 92.81 106 THR A CA 1
ATOM 867 C C . THR A 1 106 ? -4.258 -2.702 -6.724 1.00 92.81 106 THR A C 1
ATOM 869 O O . THR A 1 106 ? -4.712 -3.753 -7.160 1.00 92.81 106 THR A O 1
ATOM 872 N N . SER A 1 107 ? -3.013 -2.601 -6.241 1.00 92.88 107 SER A N 1
ATOM 873 C CA . SER A 1 107 ? -2.109 -3.753 -6.137 1.00 92.88 107 SER A CA 1
ATOM 874 C C . SER A 1 107 ? -2.719 -4.844 -5.266 1.00 92.88 107 SER A C 1
ATOM 876 O O . SER A 1 107 ? -2.851 -5.973 -5.719 1.00 92.88 107 SER A O 1
ATOM 878 N N . LYS A 1 108 ? -3.180 -4.487 -4.061 1.00 94.06 108 LYS A N 1
ATOM 879 C CA . LYS A 1 108 ? -3.755 -5.448 -3.120 1.00 94.06 108 LYS A CA 1
ATOM 880 C C . LYS A 1 108 ? -5.010 -6.120 -3.682 1.00 94.06 108 LYS A C 1
ATOM 882 O O . LYS A 1 108 ? -5.142 -7.329 -3.604 1.00 94.06 108 LYS A O 1
ATOM 887 N N . LEU A 1 109 ? -5.897 -5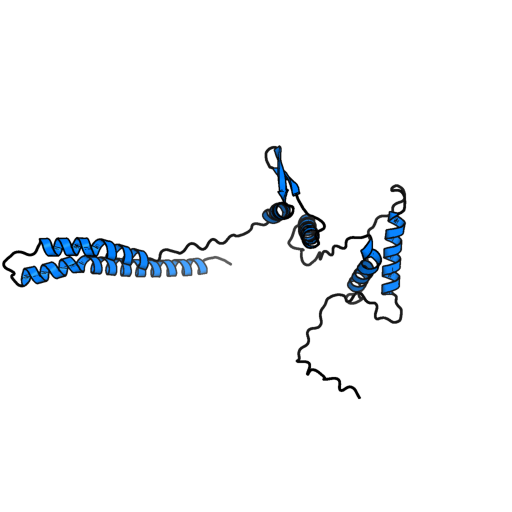.354 -4.320 1.00 93.50 109 LEU A N 1
ATOM 888 C CA . LEU A 1 109 ? -7.106 -5.894 -4.948 1.00 93.50 109 LEU A CA 1
ATOM 889 C C . LEU A 1 109 ? -6.812 -6.839 -6.127 1.00 93.50 109 LEU A C 1
ATOM 891 O O . LEU A 1 109 ? -7.615 -7.730 -6.400 1.00 93.50 109 LEU A O 1
ATOM 895 N N . ILE A 1 110 ? -5.708 -6.631 -6.852 1.00 92.00 110 ILE A N 1
ATOM 896 C CA . ILE A 1 110 ? -5.250 -7.548 -7.907 1.00 92.00 110 ILE A CA 1
ATOM 897 C C . ILE A 1 110 ? -4.667 -8.818 -7.278 1.00 92.00 110 ILE A C 1
ATOM 899 O O . ILE A 1 110 ? -5.013 -9.914 -7.715 1.00 92.00 110 ILE A O 1
ATOM 903 N N . ASP A 1 111 ? -3.819 -8.672 -6.257 1.00 91.94 111 ASP A N 1
ATOM 904 C CA . ASP A 1 111 ? -3.176 -9.788 -5.552 1.00 91.94 111 ASP A CA 1
ATOM 905 C C . ASP A 1 111 ? -4.211 -10.697 -4.865 1.00 91.94 111 ASP A C 1
ATOM 907 O O . ASP A 1 111 ? -4.108 -11.922 -4.939 1.00 91.94 111 ASP A O 1
ATOM 911 N N . ASP A 1 112 ? -5.258 -10.100 -4.287 1.00 90.75 112 ASP A N 1
ATOM 912 C CA . ASP A 1 112 ? -6.385 -10.797 -3.654 1.00 90.75 112 ASP A CA 1
ATOM 913 C C . ASP A 1 112 ? -7.399 -11.347 -4.685 1.00 90.75 112 ASP A C 1
ATOM 915 O O . ASP A 1 112 ? -8.393 -11.975 -4.323 1.00 90.75 112 ASP A O 1
ATOM 919 N N . GLY A 1 113 ? -7.173 -11.127 -5.987 1.00 88.50 113 GLY A N 1
ATOM 920 C CA . GLY A 1 113 ? -7.995 -11.665 -7.078 1.00 88.50 113 GLY A CA 1
ATOM 921 C C . GLY A 1 113 ? -9.360 -10.991 -7.274 1.00 88.50 113 GLY A C 1
ATOM 922 O O . GLY A 1 113 ? -10.135 -11.426 -8.127 1.00 88.50 113 GLY A O 1
ATOM 923 N N . ILE A 1 114 ? -9.651 -9.917 -6.535 1.00 88.62 114 ILE A N 1
ATOM 924 C CA . ILE A 1 114 ? -10.909 -9.157 -6.624 1.00 88.62 114 ILE A CA 1
ATOM 925 C C . ILE A 1 114 ? -10.972 -8.378 -7.941 1.00 88.62 114 ILE A C 1
ATOM 927 O O . ILE A 1 114 ? -11.990 -8.380 -8.634 1.00 88.62 114 ILE A O 1
ATOM 931 N N . LEU A 1 115 ? -9.871 -7.725 -8.319 1.00 88.06 115 LEU A N 1
ATOM 932 C CA . LEU A 1 115 ? -9.741 -7.052 -9.608 1.00 88.06 115 LEU A CA 1
ATOM 933 C C . LEU A 1 115 ? -9.084 -7.986 -10.622 1.00 88.06 115 LEU A C 1
ATOM 935 O O . LEU A 1 115 ? -7.862 -8.035 -10.757 1.00 88.06 115 LEU A O 1
ATOM 939 N N . SER A 1 116 ? -9.915 -8.694 -11.383 1.00 82.50 116 SER A N 1
ATOM 940 C CA . SER A 1 116 ? -9.485 -9.535 -12.499 1.00 82.50 116 SER A CA 1
ATOM 941 C C . SER A 1 116 ? -9.980 -8.996 -13.848 1.00 82.50 116 SER A C 1
ATOM 943 O O . SER A 1 116 ? -10.930 -8.216 -13.939 1.00 82.50 116 SER A O 1
ATOM 945 N N . GLY A 1 117 ? -9.280 -9.362 -14.925 1.00 85.88 117 GLY A N 1
ATOM 946 C CA . GLY A 1 117 ? -9.648 -8.998 -16.293 1.00 85.88 117 GLY A CA 1
ATOM 947 C C . GLY A 1 117 ? -9.130 -7.635 -16.759 1.00 85.88 117 GLY A C 1
ATOM 948 O O . GLY A 1 117 ? -7.993 -7.239 -16.480 1.00 85.88 117 GLY A O 1
ATOM 949 N N . ASN A 1 118 ? -9.964 -6.946 -17.540 1.00 86.69 118 ASN A N 1
ATOM 950 C CA . ASN A 1 118 ? -9.572 -5.767 -18.300 1.00 86.69 118 ASN A CA 1
ATOM 951 C C . ASN A 1 118 ? -10.223 -4.489 -17.765 1.00 86.69 118 ASN A C 1
ATOM 953 O O . ASN A 1 118 ? -11.395 -4.462 -17.402 1.00 86.69 118 ASN A O 1
ATOM 957 N N . ALA A 1 119 ? -9.470 -3.400 -17.814 1.00 85.38 119 ALA A N 1
ATOM 958 C CA . ALA A 1 119 ? -9.893 -2.060 -17.474 1.00 85.38 119 ALA A CA 1
ATOM 959 C C . ALA A 1 119 ? -9.707 -1.114 -18.663 1.00 85.38 119 ALA A C 1
ATOM 961 O O . ALA A 1 119 ? -8.758 -1.212 -19.442 1.00 85.38 119 ALA A O 1
ATOM 962 N N . THR A 1 120 ? -10.600 -0.139 -18.789 1.00 84.12 120 THR A N 1
ATOM 963 C CA . THR A 1 120 ? -10.478 0.902 -19.808 1.00 84.12 120 THR A CA 1
ATOM 964 C C . THR A 1 120 ? -9.574 2.034 -19.315 1.00 84.12 120 THR A C 1
ATOM 966 O O . THR A 1 120 ? -9.611 2.442 -18.144 1.00 84.12 120 THR A O 1
ATOM 969 N N . ILE A 1 121 ? -8.735 2.537 -20.220 1.00 84.38 121 ILE A N 1
ATOM 970 C CA . ILE A 1 121 ? -7.901 3.726 -20.037 1.00 84.38 121 ILE A CA 1
ATOM 971 C C . ILE A 1 121 ? -8.181 4.730 -21.155 1.00 84.38 121 ILE A C 1
ATOM 973 O O . ILE A 1 121 ? -8.381 4.358 -22.312 1.00 84.38 121 ILE A O 1
ATOM 977 N N . LYS A 1 122 ? -8.183 6.021 -20.812 1.00 82.62 122 LYS A N 1
ATOM 978 C CA . LYS A 1 122 ? -8.242 7.110 -21.793 1.00 82.62 122 LYS A CA 1
ATOM 979 C C . LYS A 1 122 ? -6.822 7.466 -22.218 1.00 82.62 122 LYS A C 1
ATOM 981 O O . LYS A 1 122 ? -5.996 7.833 -21.384 1.00 82.62 122 LYS A O 1
ATOM 986 N N . VAL A 1 123 ? -6.540 7.350 -23.508 1.00 80.88 123 VAL A N 1
ATOM 987 C CA . VAL A 1 123 ? -5.246 7.703 -24.093 1.00 80.88 123 VAL A CA 1
ATOM 988 C C . VAL A 1 123 ? -5.205 9.213 -24.338 1.00 80.88 123 VAL A C 1
ATOM 990 O O . VAL A 1 123 ? -6.209 9.820 -24.724 1.00 80.88 123 VAL A O 1
ATOM 993 N N . LYS A 1 124 ? -4.038 9.836 -24.126 1.00 69.38 124 LYS A N 1
ATOM 994 C CA . LYS A 1 124 ? -3.796 11.234 -24.513 1.00 69.38 124 LYS A CA 1
ATOM 995 C C . LYS A 1 124 ? -3.947 11.345 -26.036 1.00 69.38 124 LYS A C 1
ATOM 997 O O . LYS A 1 124 ? -3.075 10.888 -26.762 1.00 69.38 124 LYS A O 1
ATOM 1002 N N . GLY A 1 125 ? -5.081 11.875 -26.494 1.00 75.62 125 GLY A N 1
ATOM 1003 C CA . GLY A 1 125 ? -5.477 11.884 -27.910 1.00 75.62 125 GLY A CA 1
ATOM 1004 C C . GLY A 1 125 ? -6.942 11.513 -28.173 1.00 75.62 125 GLY A C 1
ATOM 1005 O O . GLY A 1 125 ? -7.378 11.592 -29.312 1.00 75.62 125 GLY A O 1
ATOM 1006 N N . GLY A 1 126 ? -7.714 11.140 -27.143 1.00 75.25 126 GLY A N 1
ATOM 1007 C CA . GLY A 1 126 ? -9.176 10.993 -27.249 1.00 75.25 126 GLY A CA 1
ATOM 1008 C C . GLY A 1 126 ? -9.691 9.573 -27.511 1.00 75.25 126 GLY A C 1
ATOM 1009 O O . GLY A 1 126 ? -10.892 9.392 -27.664 1.00 75.25 126 GLY A O 1
ATOM 1010 N N . GLY A 1 127 ? -8.822 8.558 -27.508 1.00 78.56 127 GLY A N 1
ATOM 1011 C CA . GLY A 1 127 ? -9.216 7.150 -27.637 1.00 78.56 127 GLY A CA 1
ATOM 1012 C C . GLY A 1 127 ? -9.331 6.420 -26.295 1.00 78.56 127 GLY A C 1
ATOM 1013 O O . GLY A 1 127 ? -8.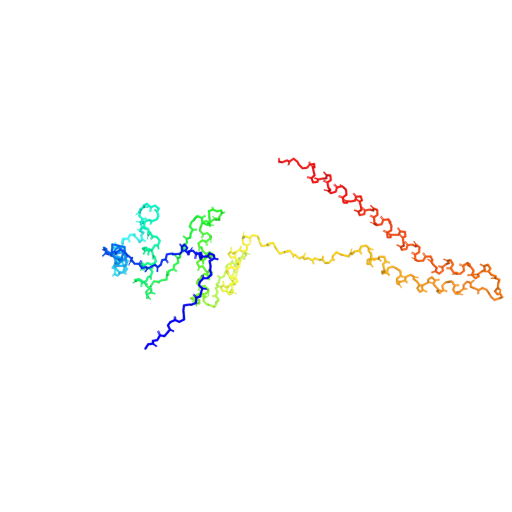610 6.729 -25.343 1.00 78.56 127 GLY A O 1
ATOM 1014 N N . THR A 1 128 ? -10.203 5.413 -26.221 1.00 84.12 128 THR A N 1
ATOM 1015 C CA . THR A 1 128 ? -10.246 4.442 -25.116 1.00 84.12 128 THR A CA 1
ATOM 1016 C C . THR A 1 128 ? -9.510 3.167 -25.506 1.00 84.12 128 THR A C 1
ATOM 1018 O O . THR A 1 128 ? -9.817 2.569 -26.533 1.00 84.12 128 THR A O 1
ATOM 1021 N N . LYS A 1 129 ? -8.561 2.731 -24.675 1.00 86.56 129 LYS A N 1
ATOM 1022 C CA . LYS A 1 129 ? -7.876 1.442 -24.820 1.00 86.56 129 LYS A CA 1
ATOM 1023 C C . LYS A 1 129 ? -8.287 0.526 -23.674 1.00 86.56 129 LYS A C 1
ATOM 1025 O O . LYS A 1 129 ? -8.332 0.954 -22.523 1.00 86.56 129 LYS A O 1
ATOM 1030 N N . THR A 1 130 ? -8.559 -0.729 -23.993 1.00 87.19 130 THR A N 1
ATOM 1031 C CA . THR A 1 130 ? -8.772 -1.790 -23.010 1.00 87.19 130 THR A CA 1
ATOM 1032 C C . THR A 1 130 ? -7.417 -2.413 -22.685 1.00 87.19 130 THR A C 1
ATOM 1034 O O . THR A 1 130 ? -6.710 -2.851 -23.591 1.00 87.19 130 THR A O 1
ATOM 1037 N N . VAL A 1 131 ? -7.025 -2.388 -21.415 1.00 87.00 131 VAL A N 1
ATOM 1038 C CA . VAL A 1 131 ? -5.759 -2.940 -20.906 1.00 87.00 131 VAL A CA 1
ATOM 1039 C C . VAL A 1 131 ? -6.038 -3.838 -19.714 1.00 87.00 131 VAL A C 1
ATOM 1041 O O . VAL A 1 131 ? -7.066 -3.690 -19.062 1.00 87.00 131 VAL A O 1
ATOM 1044 N N . SER A 1 132 ? -5.131 -4.753 -19.399 1.00 88.94 132 SER A N 1
ATOM 1045 C CA . SER A 1 132 ? -5.256 -5.553 -18.175 1.00 88.94 132 SER A CA 1
ATOM 1046 C C . SER A 1 132 ? -5.170 -4.672 -16.918 1.00 88.94 132 SER A C 1
ATOM 1048 O O . SER A 1 132 ? -4.568 -3.594 -16.942 1.00 88.94 132 SER A O 1
ATOM 1050 N N . TRP A 1 133 ? -5.744 -5.114 -15.794 1.00 89.69 133 TRP A N 1
ATOM 1051 C CA . TRP A 1 133 ? -5.600 -4.393 -14.518 1.00 89.69 133 TRP A CA 1
ATOM 1052 C C . TRP A 1 133 ? -4.138 -4.231 -14.082 1.00 89.69 133 TRP A C 1
ATOM 1054 O O . TRP A 1 133 ? -3.766 -3.173 -13.576 1.00 89.69 133 TRP A O 1
ATOM 1064 N N . SER A 1 134 ? -3.289 -5.221 -14.359 1.00 86.69 134 SER A N 1
ATOM 1065 C CA . SER A 1 134 ? -1.849 -5.152 -14.089 1.00 86.69 134 SER A CA 1
ATOM 1066 C C . SER A 1 134 ? -1.141 -4.109 -14.963 1.00 86.69 134 SER A C 1
ATOM 1068 O O . SER A 1 134 ? -0.318 -3.342 -14.465 1.00 86.69 134 SER A O 1
ATOM 1070 N N . GLU A 1 135 ? -1.489 -3.992 -16.248 1.00 86.38 135 GLU A N 1
ATOM 1071 C CA . GLU A 1 135 ? -1.009 -2.885 -17.087 1.00 86.38 135 GLU A CA 1
ATOM 1072 C C . GLU A 1 135 ? -1.545 -1.536 -16.618 1.00 86.38 135 GLU A C 1
ATOM 1074 O O . GLU A 1 135 ? -0.808 -0.552 -16.612 1.00 86.38 135 GLU A O 1
ATOM 1079 N N . LYS A 1 136 ? -2.810 -1.463 -16.196 1.00 86.62 136 LYS A N 1
ATOM 1080 C CA . LYS A 1 136 ? -3.376 -0.228 -15.648 1.00 86.62 136 LYS A CA 1
ATOM 1081 C C . LYS A 1 136 ? -2.636 0.208 -14.385 1.00 86.62 136 LYS A C 1
ATOM 1083 O O . LYS A 1 136 ? -2.326 1.392 -14.266 1.00 86.62 136 LYS A O 1
ATOM 1088 N N . LEU A 1 137 ? -2.283 -0.730 -13.504 1.00 87.19 137 LEU A N 1
ATOM 1089 C CA . LEU A 1 137 ? -1.421 -0.468 -12.353 1.00 87.19 137 LEU A CA 1
ATOM 1090 C C . LEU A 1 137 ? -0.052 0.059 -12.801 1.00 87.19 137 LEU A C 1
ATOM 1092 O O . LEU A 1 137 ? 0.404 1.064 -12.266 1.00 87.19 137 LEU A O 1
ATOM 1096 N N . LYS A 1 138 ? 0.559 -0.515 -13.847 1.00 85.69 138 LYS A N 1
ATOM 1097 C CA . LYS A 1 138 ? 1.796 0.039 -14.427 1.00 85.69 138 LYS A CA 1
ATOM 1098 C C . LYS A 1 138 ? 1.622 1.466 -14.927 1.00 85.69 138 LYS A C 1
ATOM 1100 O O . LYS A 1 138 ? 2.520 2.264 -14.733 1.00 85.69 138 LYS A O 1
ATOM 1105 N N . TYR A 1 139 ? 0.492 1.836 -15.527 1.00 82.19 139 TYR A N 1
ATOM 1106 C CA . TYR A 1 139 ? 0.254 3.234 -15.911 1.00 82.19 139 TYR A CA 1
ATOM 1107 C C . TYR A 1 139 ? 0.126 4.172 -14.702 1.00 82.19 139 TYR A C 1
ATOM 1109 O O . TYR A 1 139 ? 0.552 5.325 -14.789 1.00 82.19 139 TYR A O 1
ATOM 1117 N N . LEU A 1 140 ? -0.432 3.695 -13.582 1.00 81.12 140 LEU A N 1
ATOM 1118 C CA . LEU A 1 140 ? -0.447 4.444 -12.321 1.00 81.12 140 LEU A CA 1
ATOM 1119 C C . LEU A 1 140 ? 0.979 4.608 -11.775 1.00 81.12 140 LEU A C 1
ATOM 1121 O O . LEU A 1 140 ? 1.376 5.729 -11.457 1.00 81.12 140 LEU A O 1
ATOM 1125 N N . LEU A 1 141 ? 1.766 3.525 -11.780 1.00 75.81 141 LEU A N 1
ATOM 1126 C CA . LEU A 1 141 ? 3.150 3.482 -11.305 1.00 75.81 141 LEU A CA 1
ATOM 1127 C C . LEU A 1 141 ? 4.119 4.266 -12.192 1.00 75.81 141 LEU A C 1
ATOM 1129 O O . LEU A 1 141 ? 4.930 5.006 -11.656 1.00 75.81 141 LEU A O 1
ATOM 1133 N N . ALA A 1 142 ? 4.015 4.183 -13.520 1.00 60.69 142 ALA A N 1
ATOM 1134 C CA . ALA A 1 142 ? 4.969 4.726 -14.499 1.00 60.69 142 ALA A CA 1
ATOM 1135 C C . ALA A 1 142 ? 5.088 6.256 -14.476 1.00 60.69 142 ALA A C 1
ATOM 1137 O O . ALA A 1 142 ? 6.032 6.829 -15.018 1.00 60.69 142 ALA A O 1
ATOM 1138 N N . ARG A 1 143 ? 4.163 6.953 -13.805 1.00 58.97 143 ARG A N 1
ATOM 1139 C CA . ARG A 1 143 ? 4.353 8.369 -13.462 1.00 58.97 143 ARG A CA 1
ATOM 1140 C C . ARG A 1 143 ? 5.460 8.572 -12.404 1.00 58.97 143 ARG A C 1
ATOM 1142 O O . ARG A 1 143 ? 5.865 9.698 -12.143 1.00 58.97 143 ARG A O 1
ATOM 1149 N N . LYS A 1 144 ? 5.934 7.495 -11.776 1.00 56.25 144 LYS A N 1
ATOM 1150 C CA . LYS A 1 144 ? 7.160 7.358 -10.979 1.00 56.25 144 LYS A CA 1
ATOM 1151 C C . LYS A 1 144 ? 8.170 6.767 -11.965 1.00 56.25 144 LYS A C 1
ATOM 1153 O O . LYS A 1 144 ? 7.935 5.709 -12.532 1.00 56.25 144 LYS A O 1
ATOM 1158 N N . THR A 1 145 ? 9.217 7.513 -12.282 1.00 53.16 145 THR A N 1
ATOM 1159 C CA . THR A 1 145 ? 10.212 7.117 -13.286 1.00 53.16 145 THR A CA 1
ATOM 1160 C C . THR A 1 145 ? 10.833 5.767 -12.931 1.00 53.16 145 THR A C 1
ATOM 1162 O O . THR A 1 145 ? 11.513 5.662 -11.912 1.00 53.16 145 THR A O 1
ATOM 1165 N N . GLU A 1 146 ? 10.636 4.752 -13.771 1.00 50.56 146 GLU A N 1
ATOM 1166 C CA . GLU A 1 146 ? 11.360 3.484 -13.671 1.00 50.56 146 GLU A CA 1
ATOM 1167 C C . GLU A 1 146 ? 12.701 3.610 -14.401 1.00 50.56 146 GLU A C 1
ATOM 1169 O O . GLU A 1 146 ? 12.761 3.855 -15.606 1.00 50.56 146 GLU A O 1
ATOM 1174 N N . THR A 1 147 ? 13.807 3.469 -13.672 1.00 51.88 147 THR A N 1
ATOM 1175 C CA . THR A 1 147 ? 15.149 3.461 -14.260 1.00 51.88 147 THR A CA 1
ATOM 1176 C C . THR A 1 147 ? 15.499 2.057 -14.739 1.00 51.88 147 THR A C 1
ATOM 1178 O O . THR A 1 147 ? 16.078 1.264 -13.994 1.00 51.88 147 THR A O 1
ATOM 1181 N N . VAL A 1 148 ? 15.180 1.744 -15.995 1.00 51.03 148 VAL A N 1
ATOM 1182 C CA . VAL A 1 148 ? 15.689 0.530 -16.647 1.00 51.03 148 VAL A CA 1
ATOM 1183 C C . VAL A 1 148 ? 17.164 0.754 -16.977 1.00 51.03 148 VAL A C 1
ATOM 1185 O O . VAL A 1 148 ? 17.517 1.542 -17.852 1.00 51.03 148 VAL A O 1
ATOM 1188 N N . THR A 1 149 ? 18.048 0.096 -16.229 1.00 52.59 149 THR A N 1
ATOM 1189 C CA . THR A 1 149 ? 19.492 0.163 -16.475 1.00 52.59 149 THR A CA 1
ATOM 1190 C C . THR A 1 149 ? 19.868 -0.911 -17.490 1.00 52.59 149 THR A C 1
ATOM 1192 O O . THR A 1 149 ? 20.158 -2.048 -17.121 1.00 52.59 149 THR A O 1
ATOM 1195 N N . GLU A 1 150 ? 19.868 -0.566 -18.776 1.00 53.12 150 GLU A N 1
ATOM 1196 C CA . GLU A 1 150 ? 20.410 -1.446 -19.813 1.00 53.12 150 GLU A CA 1
ATOM 1197 C C . GLU A 1 150 ? 21.942 -1.445 -19.759 1.00 53.12 150 GLU A C 1
ATOM 1199 O O . GLU A 1 150 ? 22.611 -0.433 -19.986 1.00 53.12 150 GLU A O 1
ATOM 1204 N N . LYS A 1 151 ? 22.524 -2.598 -19.421 1.00 45.91 151 LYS A N 1
ATOM 1205 C CA . LYS A 1 151 ? 23.974 -2.768 -19.318 1.00 45.91 151 LYS A CA 1
ATOM 1206 C C . LYS A 1 151 ? 24.532 -3.229 -20.662 1.00 45.91 151 LYS A C 1
ATOM 1208 O O . LYS A 1 151 ? 24.694 -4.422 -20.896 1.00 45.91 151 LYS A O 1
ATOM 1213 N N . TYR A 1 152 ? 24.850 -2.281 -21.538 1.00 53.16 152 TYR A N 1
ATOM 1214 C CA . TYR A 1 152 ? 25.565 -2.588 -22.777 1.00 53.16 152 TYR A CA 1
ATOM 1215 C C . TYR A 1 152 ? 26.977 -3.110 -22.459 1.00 53.16 152 TYR A C 1
ATOM 1217 O O . TYR A 1 152 ? 27.679 -2.503 -21.637 1.00 53.16 152 TYR A O 1
ATOM 1225 N N . PRO A 1 153 ? 27.432 -4.212 -23.086 1.00 59.09 153 PRO A N 1
ATOM 1226 C CA . PRO A 1 153 ? 28.815 -4.637 -22.957 1.00 59.09 153 PRO A CA 1
ATOM 1227 C C . PRO A 1 153 ? 29.703 -3.576 -23.609 1.00 59.09 153 PRO A C 1
ATOM 1229 O O . PRO A 1 153 ? 29.659 -3.346 -24.816 1.00 59.09 153 PRO A O 1
ATOM 1232 N N . LEU A 1 154 ? 30.507 -2.893 -22.797 1.00 63.31 154 LEU A N 1
ATOM 1233 C CA . LEU A 1 154 ? 31.498 -1.953 -23.300 1.00 63.31 154 LEU A CA 1
ATOM 1234 C C . LEU A 1 154 ? 32.540 -2.747 -24.091 1.00 63.31 154 LEU A C 1
ATOM 1236 O O . LEU A 1 154 ? 33.247 -3.580 -23.521 1.00 63.31 154 LEU A O 1
ATOM 1240 N N . ILE A 1 155 ? 32.643 -2.479 -25.393 1.00 69.94 155 ILE A N 1
ATOM 1241 C CA . ILE A 1 155 ? 33.726 -2.997 -26.228 1.00 69.94 155 ILE A CA 1
ATOM 1242 C C . ILE A 1 155 ? 35.040 -2.524 -25.603 1.00 69.94 155 ILE A C 1
ATOM 1244 O O . ILE A 1 155 ? 35.361 -1.335 -25.606 1.00 69.94 155 ILE A O 1
ATOM 1248 N N . SER A 1 156 ? 35.783 -3.457 -25.009 1.00 74.31 156 SER A N 1
ATOM 1249 C CA . SER A 1 156 ? 37.102 -3.163 -24.462 1.00 74.31 156 SER A CA 1
ATOM 1250 C C . SER A 1 156 ? 38.048 -2.818 -25.607 1.00 74.31 156 SER A C 1
ATOM 1252 O O . SER A 1 156 ? 38.044 -3.484 -26.643 1.00 74.31 156 SER A O 1
ATOM 1254 N N . ASN A 1 157 ? 38.917 -1.829 -25.404 1.00 73.75 157 ASN A N 1
ATOM 1255 C CA . ASN A 1 157 ? 39.951 -1.463 -26.376 1.00 73.75 157 ASN A CA 1
ATOM 1256 C C . ASN A 1 157 ? 40.830 -2.669 -26.767 1.00 73.75 157 ASN A C 1
ATOM 1258 O O . ASN A 1 157 ? 41.320 -2.735 -27.892 1.00 73.75 157 ASN A O 1
ATOM 1262 N N . GLY A 1 158 ? 40.979 -3.654 -25.871 1.00 75.12 158 GLY A N 1
ATOM 1263 C CA . GLY A 1 158 ? 41.685 -4.902 -26.166 1.00 75.12 158 GLY A CA 1
ATOM 1264 C C . GLY A 1 158 ? 40.965 -5.797 -27.180 1.00 75.12 158 GLY A C 1
ATOM 1265 O O . GLY A 1 158 ? 41.622 -6.448 -27.985 1.00 75.12 158 GLY A O 1
ATOM 1266 N N . MET A 1 159 ? 39.628 -5.779 -27.203 1.00 79.88 159 MET A N 1
ATOM 1267 C CA . MET A 1 159 ? 38.831 -6.534 -28.176 1.00 79.88 159 MET A CA 1
ATOM 1268 C C . MET A 1 159 ? 38.963 -5.937 -29.584 1.00 79.88 159 MET A C 1
ATOM 1270 O O . MET A 1 159 ? 39.103 -6.676 -30.553 1.00 79.88 159 MET A O 1
ATOM 1274 N N . VAL A 1 160 ? 39.014 -4.603 -29.692 1.00 79.31 160 VAL A N 1
ATOM 1275 C CA . VAL A 1 160 ? 39.270 -3.899 -30.964 1.00 79.31 160 VAL A CA 1
ATOM 1276 C C . VAL A 1 160 ? 40.677 -4.196 -31.484 1.00 79.31 160 VAL A C 1
ATOM 1278 O O . VAL A 1 160 ? 40.850 -4.493 -32.664 1.00 79.31 160 VAL A O 1
ATOM 1281 N N . ALA A 1 161 ? 41.683 -4.163 -30.605 1.00 79.62 161 ALA A N 1
ATOM 1282 C CA . ALA A 1 161 ? 43.059 -4.479 -30.980 1.00 79.62 161 ALA A CA 1
ATOM 1283 C C . ALA A 1 161 ? 43.204 -5.934 -31.459 1.00 79.62 161 ALA A C 1
ATOM 1285 O O . ALA A 1 161 ? 43.8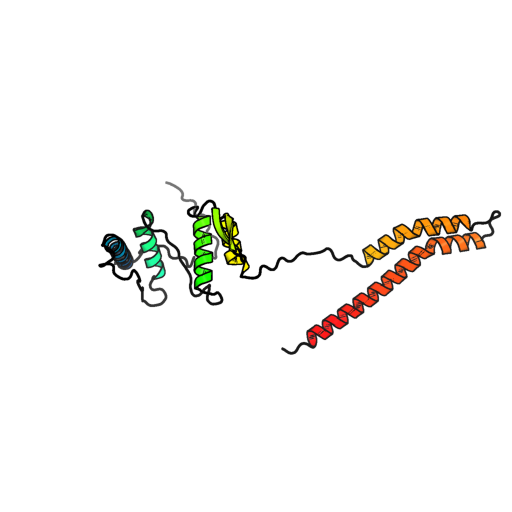30 -6.175 -32.488 1.00 79.62 161 ALA A O 1
ATOM 1286 N N . ALA A 1 162 ? 42.584 -6.893 -30.763 1.00 81.81 162 ALA A N 1
ATOM 1287 C CA . ALA A 1 162 ? 42.600 -8.301 -31.156 1.00 81.81 162 ALA A CA 1
ATOM 1288 C C . ALA A 1 162 ? 41.932 -8.532 -32.522 1.00 81.81 162 ALA A C 1
ATOM 1290 O O . ALA A 1 162 ? 42.466 -9.265 -33.355 1.00 81.81 162 ALA A O 1
ATOM 1291 N N . PHE A 1 163 ? 40.805 -7.862 -32.777 1.00 84.88 163 PHE A N 1
ATOM 1292 C CA . PHE A 1 163 ? 40.116 -7.925 -34.065 1.00 84.88 163 PHE A CA 1
ATOM 1293 C C . PHE A 1 163 ? 40.979 -7.379 -35.214 1.00 84.88 163 PHE A C 1
ATOM 1295 O O . PHE A 1 163 ? 41.092 -8.017 -36.258 1.00 84.88 163 PHE A O 1
ATOM 1302 N N . LEU A 1 164 ? 41.650 -6.239 -35.009 1.00 82.56 164 LEU A N 1
ATOM 1303 C CA . LEU A 1 164 ? 42.560 -5.666 -36.007 1.00 82.56 164 LEU A CA 1
ATOM 1304 C C . LEU A 1 164 ? 43.729 -6.602 -36.335 1.00 82.56 164 LEU A C 1
ATOM 1306 O O . LEU A 1 164 ? 44.064 -6.759 -37.507 1.00 82.56 164 LEU A O 1
ATOM 1310 N N . VAL A 1 165 ? 44.322 -7.256 -35.328 1.00 85.50 165 VAL A N 1
ATOM 1311 C CA . VAL A 1 165 ? 45.387 -8.252 -35.549 1.00 85.50 165 VAL A CA 1
ATOM 1312 C C . VAL A 1 165 ? 44.872 -9.403 -36.403 1.00 85.50 165 VAL A C 1
ATOM 1314 O O . VAL A 1 165 ? 45.486 -9.724 -37.415 1.00 85.50 165 VAL A O 1
ATOM 1317 N N . ALA A 1 166 ? 43.725 -9.981 -36.039 1.00 85.75 166 ALA A N 1
ATOM 1318 C CA . ALA A 1 166 ? 43.162 -11.128 -36.745 1.00 85.75 166 ALA A CA 1
ATOM 1319 C C . ALA A 1 166 ? 42.924 -10.850 -38.241 1.00 85.75 166 ALA A C 1
ATOM 1321 O O . ALA A 1 166 ? 43.152 -11.730 -39.069 1.00 85.75 166 ALA A O 1
ATOM 1322 N N . VAL A 1 167 ? 42.518 -9.624 -38.593 1.00 87.75 167 VAL A N 1
ATOM 1323 C CA . VAL A 1 167 ? 42.277 -9.219 -39.988 1.00 87.75 167 VAL A CA 1
ATOM 1324 C C . VAL A 1 167 ? 43.573 -8.869 -40.730 1.00 87.75 167 VAL A C 1
ATOM 1326 O O . VAL A 1 167 ? 43.724 -9.219 -41.898 1.00 87.75 167 VAL A O 1
ATOM 1329 N N . LEU A 1 168 ? 44.528 -8.192 -40.083 1.00 84.25 168 LEU A N 1
ATOM 1330 C CA . LEU A 1 168 ? 45.740 -7.694 -40.749 1.00 84.25 168 LEU A CA 1
ATOM 1331 C C . LEU A 1 168 ? 46.815 -8.777 -40.936 1.00 84.25 168 LEU A C 1
ATOM 1333 O O . LEU A 1 168 ? 47.530 -8.759 -41.937 1.00 84.25 168 LEU A O 1
ATOM 1337 N N . THR A 1 169 ? 46.932 -9.744 -40.024 1.00 85.19 169 THR A N 1
ATOM 1338 C CA . THR A 1 169 ? 47.942 -10.815 -40.102 1.00 85.19 169 THR A CA 1
ATOM 1339 C C . THR A 1 169 ? 47.946 -11.603 -41.428 1.00 85.19 169 THR A C 1
ATOM 1341 O O . THR A 1 169 ? 49.028 -11.747 -42.008 1.00 85.19 169 THR A O 1
ATOM 1344 N N . PRO A 1 170 ? 46.813 -12.091 -41.978 1.00 85.06 170 PRO A N 1
ATOM 1345 C CA . PRO A 1 170 ? 46.824 -12.810 -43.259 1.00 85.06 170 PRO A CA 1
ATOM 1346 C C . PRO A 1 170 ? 47.259 -11.925 -44.440 1.00 85.06 170 PRO A C 1
ATOM 1348 O O . PRO A 1 170 ? 47.949 -12.389 -45.344 1.00 85.06 170 PRO A O 1
ATOM 1351 N N . ILE A 1 171 ? 46.932 -10.631 -44.412 1.00 84.88 171 ILE A N 1
ATOM 1352 C CA . ILE A 1 171 ? 47.284 -9.682 -45.480 1.00 84.88 171 ILE A CA 1
ATOM 1353 C C . ILE A 1 171 ? 48.800 -9.448 -45.505 1.00 84.88 171 ILE A C 1
ATOM 1355 O O . ILE A 1 171 ? 49.440 -9.538 -46.551 1.00 84.88 171 ILE A O 1
ATOM 1359 N N . PHE A 1 172 ? 49.400 -9.193 -44.342 1.00 82.62 172 PHE A N 1
ATOM 1360 C CA . PHE A 1 172 ? 50.838 -8.934 -44.246 1.00 82.62 172 PHE A CA 1
ATOM 1361 C C . PHE A 1 172 ? 51.686 -10.189 -44.450 1.00 82.62 172 PHE A C 1
ATOM 1363 O O . PHE A 1 172 ? 52.768 -10.099 -45.026 1.00 82.62 172 PHE A O 1
ATOM 1370 N N . THR A 1 173 ? 51.201 -11.362 -44.035 1.00 81.38 173 THR A N 1
ATOM 1371 C CA . THR A 1 173 ? 51.879 -12.637 -44.326 1.00 81.38 173 THR A CA 1
ATOM 1372 C C . THR A 1 173 ? 51.864 -12.963 -45.821 1.00 81.38 173 THR A C 1
ATOM 1374 O O . THR A 1 173 ? 52.879 -13.422 -46.344 1.00 81.38 173 THR A O 1
ATOM 1377 N N . PHE A 1 174 ? 50.780 -12.641 -46.536 1.00 83.50 174 PHE A N 1
ATOM 1378 C CA . PHE A 1 174 ? 50.715 -12.767 -47.994 1.00 83.50 174 PHE A CA 1
ATOM 1379 C C . PHE A 1 174 ? 51.700 -11.827 -48.706 1.00 83.50 174 PHE A C 1
ATOM 1381 O O . PHE A 1 174 ? 52.475 -12.269 -49.553 1.00 83.50 174 PHE A O 1
ATOM 1388 N N . ILE A 1 175 ? 51.742 -10.548 -48.314 1.00 80.56 175 ILE A N 1
ATOM 1389 C CA . ILE A 1 175 ? 52.701 -9.569 -48.858 1.00 80.56 175 ILE A CA 1
ATOM 1390 C C . ILE A 1 175 ? 54.144 -10.006 -48.568 1.00 80.56 175 ILE A C 1
ATOM 1392 O O . ILE A 1 175 ? 54.997 -9.965 -49.452 1.00 80.56 175 ILE A O 1
ATOM 1396 N N . ALA A 1 176 ? 54.423 -10.480 -47.351 1.00 78.25 176 ALA A N 1
ATOM 1397 C CA . ALA A 1 176 ? 55.743 -10.976 -46.973 1.00 78.25 176 ALA A CA 1
ATOM 1398 C C . ALA A 1 176 ? 56.182 -12.187 -47.809 1.00 78.25 176 ALA A C 1
ATOM 1400 O O . ALA A 1 176 ? 57.371 -12.331 -48.092 1.00 78.25 176 ALA A O 1
ATOM 1401 N N . TYR A 1 177 ? 55.243 -13.048 -48.209 1.00 76.44 177 TYR A N 1
ATOM 1402 C CA . TYR A 1 177 ? 55.521 -14.174 -49.094 1.00 76.44 177 TYR A CA 1
ATOM 1403 C C . TYR A 1 177 ? 55.771 -13.721 -50.541 1.00 76.44 177 TYR A C 1
ATOM 1405 O O . TYR A 1 177 ? 56.728 -14.180 -51.159 1.00 76.44 177 TYR A O 1
ATOM 1413 N N . ALA A 1 178 ? 54.981 -12.770 -51.049 1.00 77.38 178 ALA A N 1
ATOM 1414 C CA . ALA A 1 178 ? 55.109 -12.234 -52.407 1.00 77.38 178 ALA A CA 1
ATOM 1415 C C . ALA A 1 178 ? 56.428 -11.475 -52.658 1.00 77.38 178 ALA A C 1
ATOM 1417 O O . ALA A 1 178 ? 56.888 -11.390 -53.792 1.00 77.38 178 ALA A O 1
ATOM 1418 N N . VAL A 1 179 ? 57.051 -10.934 -51.606 1.00 70.12 179 VAL A N 1
ATOM 1419 C CA . VAL A 1 179 ? 58.299 -10.153 -51.687 1.00 70.12 179 VAL A CA 1
ATOM 1420 C C . VAL A 1 179 ? 59.561 -11.032 -51.589 1.00 70.12 179 VAL A C 1
ATOM 1422 O O . VAL A 1 179 ? 60.668 -10.512 -51.697 1.00 70.12 179 VAL A O 1
ATOM 1425 N N . LYS A 1 180 ? 59.457 -12.361 -51.414 1.00 65.00 180 LYS A N 1
ATOM 1426 C CA . LYS A 1 180 ? 60.636 -13.251 -51.354 1.00 65.00 180 LYS A CA 1
ATOM 1427 C C . LYS A 1 180 ? 61.196 -13.555 -52.759 1.00 65.00 180 LYS A C 1
ATOM 1429 O O . LYS A 1 180 ? 60.543 -14.284 -53.503 1.00 65.00 180 LYS A O 1
ATOM 1434 N N . PRO A 1 181 ? 62.409 -13.091 -53.128 1.00 61.44 181 PRO A N 1
ATOM 1435 C CA . PRO A 1 181 ? 63.035 -13.468 -54.394 1.00 61.44 181 PRO A CA 1
ATOM 1436 C C . PRO A 1 181 ? 63.676 -14.868 -54.325 1.00 61.44 181 PRO A C 1
ATOM 1438 O O . PRO A 1 181 ? 64.232 -15.267 -53.300 1.00 61.44 181 PRO A O 1
ATOM 1441 N N . THR A 1 182 ? 63.661 -15.596 -55.444 1.00 57.06 182 THR A N 1
ATOM 1442 C CA . THR A 1 182 ? 64.477 -16.802 -55.686 1.00 57.06 182 THR A CA 1
ATOM 1443 C C . THR A 1 182 ? 65.720 -16.393 -56.491 1.00 57.06 182 THR A C 1
ATOM 1445 O O . THR A 1 182 ? 65.521 -15.916 -57.609 1.00 57.06 182 THR A O 1
ATOM 1448 N N . PRO A 1 183 ? 66.985 -16.540 -56.038 1.00 59.22 183 PRO A N 1
ATOM 1449 C CA . PRO A 1 183 ? 67.521 -17.250 -54.869 1.00 59.22 183 PRO A CA 1
ATOM 1450 C C . PRO A 1 183 ? 67.573 -16.421 -53.569 1.00 59.22 183 PRO A C 1
ATOM 1452 O O . PRO A 1 183 ? 67.864 -15.226 -53.560 1.00 59.22 183 PRO A O 1
ATOM 1455 N N . THR A 1 184 ? 67.343 -17.095 -52.440 1.00 62.94 184 THR A N 1
ATOM 1456 C CA . THR A 1 184 ? 67.264 -16.500 -51.098 1.00 62.94 184 THR A CA 1
ATOM 1457 C C . THR A 1 184 ? 68.631 -16.130 -50.525 1.00 62.94 184 THR A C 1
ATOM 1459 O O . THR A 1 184 ? 69.380 -16.985 -50.060 1.00 62.94 184 THR A O 1
ATOM 1462 N N . THR A 1 185 ? 68.925 -14.834 -50.465 1.00 70.38 185 THR A N 1
ATOM 1463 C CA . THR A 1 185 ? 69.950 -14.261 -49.576 1.00 70.38 185 THR A CA 1
ATOM 1464 C C . THR A 1 185 ? 69.355 -14.041 -48.179 1.00 70.38 185 THR A C 1
ATOM 1466 O O . THR A 1 185 ? 68.159 -13.761 -48.055 1.00 70.38 185 THR A O 1
ATOM 1469 N N . TRP A 1 186 ? 70.159 -14.133 -47.104 1.00 70.06 186 TRP A N 1
ATOM 1470 C CA . TRP A 1 186 ? 69.627 -14.035 -45.726 1.00 70.06 186 TRP A CA 1
ATOM 1471 C C . TRP A 1 186 ? 68.831 -12.746 -45.500 1.00 70.06 186 TRP A C 1
ATOM 1473 O O . TRP A 1 186 ? 67.896 -12.719 -44.699 1.00 70.06 186 TRP A O 1
ATOM 1483 N N . TRP A 1 187 ? 69.210 -11.659 -46.188 1.00 70.25 187 TRP A N 1
ATOM 1484 C CA . TRP A 1 187 ? 68.715 -10.308 -45.899 1.00 70.25 187 TRP A CA 1
ATOM 1485 C C . TRP A 1 187 ? 67.248 -10.145 -46.280 1.00 70.25 187 TRP A C 1
ATOM 1487 O O . TRP A 1 187 ? 66.470 -9.577 -45.517 1.00 70.25 187 TRP A O 1
ATOM 1497 N N . PHE A 1 188 ? 66.829 -10.751 -47.391 1.00 69.81 188 PHE A N 1
ATOM 1498 C CA . PHE A 1 188 ? 65.422 -10.776 -47.788 1.00 69.81 188 PHE A CA 1
ATOM 1499 C C . PHE A 1 188 ? 64.573 -11.679 -46.884 1.00 69.81 188 PHE A C 1
ATOM 1501 O O . PHE A 1 188 ? 63.397 -11.391 -46.659 1.00 69.81 188 PHE A O 1
ATOM 1508 N N . SER A 1 189 ? 65.166 -12.725 -46.297 1.00 69.69 189 SER A N 1
ATOM 1509 C CA . SER A 1 189 ? 64.482 -13.551 -45.294 1.00 69.69 189 SER A CA 1
ATOM 1510 C C . SER A 1 189 ? 64.172 -12.736 -44.032 1.00 69.69 189 SER A C 1
ATOM 1512 O O . SER A 1 189 ? 63.021 -12.702 -43.593 1.00 69.69 189 SER A O 1
ATOM 1514 N N . LEU A 1 190 ? 65.153 -11.980 -43.521 1.00 74.44 190 LEU A N 1
ATOM 1515 C CA . LEU A 1 190 ? 64.958 -11.059 -42.393 1.00 74.44 190 LEU A CA 1
ATOM 1516 C C . LEU A 1 190 ? 63.919 -9.972 -42.702 1.00 74.44 190 LEU A C 1
ATOM 1518 O O . LEU A 1 190 ? 63.035 -9.725 -41.883 1.00 74.44 190 LEU A O 1
ATOM 1522 N N . LEU A 1 191 ? 63.968 -9.376 -43.898 1.00 76.06 191 LEU A N 1
ATOM 1523 C CA . LEU A 1 191 ? 63.005 -8.359 -44.328 1.00 76.06 191 LEU A CA 1
ATOM 1524 C C . LEU A 1 191 ? 61.561 -8.897 -44.324 1.00 76.06 191 LEU A C 1
ATOM 1526 O O . LEU A 1 191 ? 60.653 -8.240 -43.819 1.00 76.06 191 LEU A O 1
ATOM 1530 N N . SER A 1 192 ? 61.345 -10.117 -44.828 1.00 71.06 192 SER A N 1
ATOM 1531 C CA . SER A 1 192 ? 60.012 -10.738 -44.871 1.00 71.06 192 SER A CA 1
ATOM 1532 C C . SER A 1 192 ? 59.436 -11.031 -43.478 1.00 71.06 192 SER A C 1
ATOM 1534 O O . SER A 1 192 ? 58.240 -10.853 -43.254 1.00 71.06 192 SER A O 1
ATOM 1536 N N . ILE A 1 193 ? 60.286 -11.412 -42.518 1.00 77.69 193 ILE A N 1
ATOM 1537 C CA . ILE A 1 193 ? 59.885 -11.660 -41.125 1.00 77.69 193 ILE A 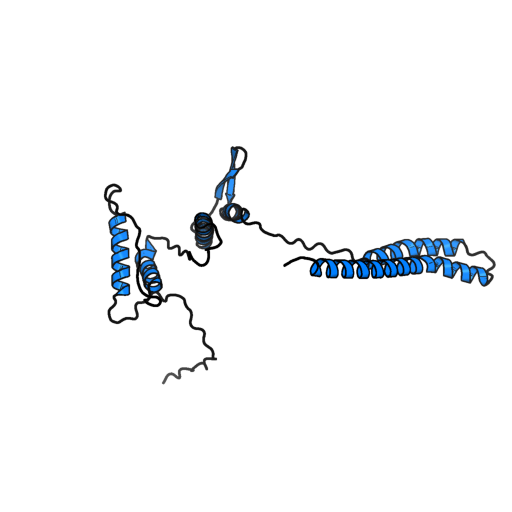CA 1
ATOM 1538 C C . ILE A 1 193 ? 59.458 -10.349 -40.453 1.00 77.69 193 ILE A C 1
ATOM 1540 O O . ILE A 1 193 ? 58.448 -10.315 -39.752 1.00 77.69 193 ILE A O 1
ATOM 1544 N N . ILE A 1 194 ? 60.182 -9.256 -40.712 1.00 79.00 194 ILE A N 1
ATOM 1545 C CA . ILE A 1 194 ? 59.846 -7.926 -40.184 1.00 79.00 194 ILE A CA 1
ATOM 1546 C C . ILE A 1 194 ? 58.498 -7.444 -40.742 1.00 79.00 194 ILE A C 1
ATOM 1548 O O . ILE A 1 194 ? 57.663 -6.952 -39.984 1.00 79.00 194 ILE A O 1
ATOM 1552 N N . ILE A 1 195 ? 58.250 -7.637 -42.042 1.00 77.75 195 ILE A N 1
ATOM 1553 C CA . ILE A 1 195 ? 56.979 -7.266 -42.688 1.00 77.75 195 ILE A CA 1
ATOM 1554 C C . ILE A 1 195 ? 55.814 -8.094 -42.124 1.00 77.75 195 ILE A C 1
ATOM 1556 O O . ILE A 1 195 ? 54.759 -7.539 -41.819 1.00 77.75 195 ILE A O 1
ATOM 1560 N N . ALA A 1 196 ? 56.007 -9.398 -41.912 1.00 76.62 196 ALA A N 1
ATOM 1561 C CA . ALA A 1 196 ? 54.984 -10.270 -41.333 1.00 76.62 196 ALA A CA 1
ATOM 1562 C C . ALA A 1 196 ? 54.670 -9.945 -39.857 1.00 76.62 196 ALA A C 1
ATOM 1564 O O . ALA A 1 196 ? 53.540 -10.145 -39.412 1.00 76.62 196 ALA A O 1
ATOM 1565 N N . ALA A 1 197 ? 55.640 -9.419 -39.100 1.00 78.81 197 ALA A N 1
ATOM 1566 C CA . ALA A 1 197 ? 55.475 -9.042 -37.692 1.00 78.81 197 ALA A CA 1
ATOM 1567 C C . ALA A 1 197 ? 54.864 -7.638 -37.484 1.00 78.81 197 ALA A C 1
ATOM 1569 O O . ALA A 1 197 ? 54.458 -7.284 -36.373 1.00 78.81 197 ALA A O 1
ATOM 1570 N N . LEU A 1 198 ? 54.767 -6.835 -38.545 1.00 81.31 198 LEU A N 1
ATOM 1571 C CA . LEU A 1 198 ? 54.332 -5.438 -38.497 1.00 81.31 198 LEU A CA 1
ATOM 1572 C C . LEU A 1 198 ? 52.901 -5.223 -37.943 1.00 81.31 198 LEU A C 1
ATOM 1574 O O . LEU A 1 198 ? 52.717 -4.300 -37.144 1.00 81.31 198 LEU A O 1
ATOM 1578 N N . PRO A 1 199 ? 51.897 -6.076 -38.240 1.00 80.00 199 PRO A N 1
ATOM 1579 C CA . PRO A 1 199 ? 50.554 -5.970 -37.651 1.00 80.00 199 PRO A CA 1
ATOM 1580 C C . PRO A 1 199 ? 50.534 -6.106 -36.129 1.00 80.00 199 PRO A C 1
ATOM 1582 O O . PRO A 1 199 ? 49.779 -5.414 -35.446 1.00 80.00 199 PRO A O 1
ATOM 1585 N N . VAL A 1 200 ? 51.389 -6.978 -35.587 1.00 79.50 200 VAL A N 1
ATOM 1586 C CA . VAL A 1 200 ? 51.498 -7.212 -34.142 1.00 79.50 200 VAL A CA 1
ATOM 1587 C C . VAL A 1 200 ? 52.106 -5.986 -33.462 1.00 79.50 200 VAL A C 1
ATOM 1589 O O . VAL A 1 200 ? 51.627 -5.557 -32.413 1.00 79.50 200 VAL A O 1
ATOM 1592 N N . LEU A 1 201 ? 53.106 -5.361 -34.090 1.00 82.31 201 LEU A N 1
ATOM 1593 C CA . LEU A 1 201 ? 53.710 -4.124 -33.593 1.00 82.31 201 LEU A CA 1
ATOM 1594 C C . LEU A 1 201 ? 52.712 -2.957 -33.589 1.00 82.31 201 LEU A C 1
ATOM 1596 O O . LEU A 1 201 ? 52.624 -2.237 -32.594 1.00 82.31 201 LEU A O 1
ATOM 1600 N N . ILE A 1 202 ? 51.913 -2.799 -34.651 1.00 80.56 202 ILE A N 1
ATOM 1601 C CA . ILE A 1 202 ? 50.856 -1.775 -34.711 1.00 80.56 202 ILE A CA 1
ATOM 1602 C C . ILE A 1 202 ? 49.827 -2.001 -33.599 1.00 80.56 202 ILE A C 1
ATOM 1604 O O . ILE A 1 202 ? 49.465 -1.058 -32.895 1.00 80.56 202 ILE A O 1
ATOM 1608 N N . ALA A 1 203 ? 49.396 -3.244 -33.382 1.00 78.81 203 ALA A N 1
ATOM 1609 C CA . ALA A 1 203 ? 48.432 -3.563 -32.335 1.00 78.81 203 ALA A CA 1
ATOM 1610 C C . ALA A 1 203 ? 48.970 -3.294 -30.923 1.00 78.81 203 ALA A C 1
ATOM 1612 O O . ALA A 1 203 ? 48.241 -2.760 -30.087 1.00 78.81 203 ALA A O 1
ATOM 1613 N N . LEU A 1 204 ? 50.249 -3.582 -30.662 1.00 82.06 204 LEU A N 1
ATOM 1614 C CA . LEU A 1 204 ? 50.905 -3.235 -29.397 1.00 82.06 204 LEU A CA 1
ATOM 1615 C C . LEU A 1 204 ? 51.007 -1.717 -29.198 1.00 82.06 204 LEU A C 1
ATOM 1617 O O . LEU A 1 204 ? 50.782 -1.226 -28.089 1.00 82.06 204 LEU A O 1
ATOM 1621 N N . CYS A 1 205 ? 51.289 -0.957 -30.259 1.00 82.50 205 CYS A N 1
ATOM 1622 C CA . CYS A 1 205 ? 51.289 0.506 -30.218 1.00 82.50 205 CYS A CA 1
ATOM 1623 C C . CYS A 1 205 ? 49.893 1.069 -29.916 1.00 82.50 205 CYS A C 1
ATOM 1625 O O . CYS A 1 205 ? 49.757 1.908 -29.024 1.00 82.50 205 CYS A O 1
ATOM 1627 N N . VAL A 1 206 ? 48.853 0.568 -30.591 1.00 81.50 206 VAL A N 1
ATOM 1628 C CA . VAL A 1 206 ? 47.454 0.958 -30.347 1.00 81.50 206 VAL A CA 1
ATOM 1629 C C . VAL A 1 206 ? 47.028 0.587 -28.928 1.00 81.50 206 VAL A C 1
ATOM 1631 O O . VAL A 1 206 ? 46.434 1.411 -28.236 1.00 81.50 206 VAL A O 1
ATOM 1634 N N . TRP A 1 207 ? 47.391 -0.605 -28.449 1.00 81.06 207 TRP A N 1
ATOM 1635 C CA . TRP A 1 207 ? 47.127 -1.035 -27.076 1.00 81.06 207 TRP A CA 1
ATOM 1636 C C . TRP A 1 207 ? 47.786 -0.101 -26.060 1.00 81.06 207 TRP A C 1
ATOM 1638 O O . TRP A 1 207 ? 47.141 0.353 -25.115 1.00 81.06 207 TRP A O 1
ATOM 1648 N N . LYS A 1 208 ? 49.070 0.221 -26.250 1.00 83.31 208 LYS A N 1
ATOM 1649 C CA . LYS A 1 208 ? 49.829 1.100 -25.351 1.00 83.31 208 LYS A CA 1
ATOM 1650 C C . LYS A 1 208 ? 49.281 2.527 -25.355 1.00 83.31 208 LYS A C 1
ATOM 1652 O O . LYS A 1 208 ? 49.172 3.144 -24.294 1.00 83.31 208 LYS A O 1
ATOM 1657 N N . TRP A 1 209 ? 48.895 3.039 -26.523 1.00 81.56 209 TRP A N 1
ATOM 1658 C CA . TRP A 1 209 ? 48.260 4.348 -26.654 1.00 81.56 209 TRP A CA 1
ATOM 1659 C C . TRP A 1 209 ? 46.892 4.382 -25.964 1.00 81.56 209 TRP A C 1
ATOM 1661 O O . TRP A 1 209 ? 46.652 5.240 -25.116 1.00 81.56 209 TRP A O 1
ATOM 1671 N N . ALA A 1 210 ? 46.040 3.387 -26.220 1.00 77.44 210 ALA A N 1
ATOM 1672 C CA . ALA A 1 210 ? 44.728 3.257 -25.592 1.00 77.44 210 ALA A CA 1
ATOM 1673 C C . ALA A 1 210 ? 44.818 3.064 -24.065 1.00 77.44 210 ALA A C 1
ATOM 1675 O O . ALA A 1 210 ? 43.985 3.580 -23.313 1.00 77.44 210 ALA A O 1
ATOM 1676 N N . TYR A 1 211 ? 45.845 2.358 -23.585 1.00 79.56 211 TYR A N 1
ATOM 1677 C CA . TYR A 1 211 ? 46.126 2.210 -22.159 1.00 79.56 211 TYR A CA 1
ATOM 1678 C C . TYR A 1 211 ? 46.490 3.555 -21.521 1.00 79.56 211 TYR A C 1
ATOM 1680 O O . TYR A 1 211 ? 45.915 3.931 -20.497 1.00 79.56 211 TYR A O 1
ATOM 1688 N N . ASN A 1 212 ? 47.372 4.328 -22.154 1.00 80.38 212 ASN A N 1
ATOM 1689 C CA . ASN A 1 212 ? 47.717 5.661 -21.668 1.00 80.38 212 ASN A CA 1
ATOM 1690 C C . ASN A 1 212 ? 46.504 6.601 -21.676 1.00 80.38 212 ASN A C 1
ATOM 1692 O O . ASN A 1 212 ? 46.242 7.252 -20.664 1.00 80.38 212 ASN A O 1
ATOM 1696 N N . GLU A 1 213 ? 45.716 6.617 -22.751 1.00 78.19 213 GLU A N 1
ATOM 1697 C CA . GLU A 1 213 ? 44.522 7.463 -22.859 1.00 78.19 213 GLU A CA 1
ATOM 1698 C C . GLU A 1 213 ? 43.476 7.119 -21.788 1.00 78.19 213 GLU A C 1
ATOM 1700 O O . GLU A 1 213 ? 42.928 7.998 -21.116 1.00 78.19 213 GLU A O 1
ATOM 1705 N N . SER A 1 214 ? 43.252 5.827 -21.530 1.00 71.12 214 SER A N 1
ATOM 1706 C CA . SER A 1 214 ? 42.345 5.396 -20.461 1.00 71.12 214 SER A CA 1
ATOM 1707 C C . SER A 1 214 ? 42.836 5.810 -19.064 1.00 71.12 214 SER A C 1
ATOM 1709 O O . SER A 1 214 ? 42.032 6.257 -18.237 1.00 71.12 214 SER A O 1
ATOM 1711 N N . LYS A 1 215 ? 44.153 5.764 -18.815 1.00 75.62 215 LYS A N 1
ATOM 1712 C CA . LYS A 1 215 ? 44.783 6.251 -17.577 1.00 75.62 215 LYS A CA 1
ATOM 1713 C C . LYS A 1 215 ? 44.605 7.764 -17.400 1.00 75.62 215 LYS A C 1
ATOM 1715 O O . LYS A 1 215 ? 44.257 8.204 -16.301 1.00 75.62 215 LYS A O 1
ATOM 1720 N N . PHE A 1 216 ? 44.780 8.560 -18.458 1.00 72.50 216 PHE A N 1
ATOM 1721 C CA . PHE A 1 216 ? 44.552 10.011 -18.417 1.00 72.50 216 PHE A CA 1
ATOM 1722 C C . PHE A 1 216 ? 43.079 10.357 -18.182 1.00 72.50 216 PHE A C 1
ATOM 1724 O O . PHE A 1 216 ? 42.765 11.194 -17.328 1.00 72.50 216 PHE A O 1
ATOM 1731 N N . ARG A 1 217 ? 42.157 9.669 -18.864 1.00 69.75 217 ARG A N 1
ATOM 1732 C CA . ARG A 1 217 ? 40.711 9.871 -18.699 1.00 69.75 217 ARG A CA 1
ATOM 1733 C C . ARG A 1 217 ? 40.238 9.555 -17.277 1.00 69.75 217 ARG A C 1
ATOM 1735 O O . ARG A 1 217 ? 39.422 10.297 -16.730 1.00 69.75 217 ARG A O 1
ATOM 1742 N N . ASN A 1 218 ? 40.767 8.502 -16.651 1.00 70.62 218 ASN A N 1
ATOM 1743 C CA . ASN A 1 218 ? 40.441 8.158 -15.263 1.00 70.62 218 ASN A CA 1
ATOM 1744 C C . ASN A 1 218 ? 40.946 9.204 -14.261 1.00 70.62 218 ASN A C 1
ATOM 1746 O O . ASN A 1 218 ? 40.208 9.556 -13.341 1.00 70.62 218 ASN A O 1
ATOM 1750 N N . ARG A 1 219 ? 42.142 9.773 -14.473 1.00 70.88 219 ARG A N 1
ATOM 1751 C CA . ARG A 1 219 ? 42.639 10.891 -13.651 1.00 70.88 219 ARG A CA 1
ATOM 1752 C C . ARG A 1 219 ? 41.746 12.128 -13.768 1.00 70.88 219 ARG A C 1
ATOM 1754 O O . ARG A 1 219 ? 41.366 12.690 -12.748 1.00 70.88 219 ARG A O 1
ATOM 1761 N N . ARG A 1 220 ? 41.323 12.505 -14.983 1.00 71.94 220 ARG A N 1
ATOM 1762 C CA . ARG A 1 220 ? 40.400 13.642 -15.194 1.00 71.94 220 ARG A CA 1
ATOM 1763 C C . ARG A 1 220 ? 39.052 13.445 -14.491 1.00 71.94 220 ARG A C 1
ATOM 1765 O O . ARG A 1 220 ? 38.546 14.377 -13.879 1.00 71.94 220 ARG A O 1
ATOM 1772 N N . LYS A 1 221 ? 38.491 12.229 -14.521 1.00 71.25 221 LYS A N 1
ATOM 1773 C CA . LYS A 1 221 ? 37.235 11.907 -13.817 1.00 71.25 221 LYS A CA 1
ATOM 1774 C C . LYS A 1 221 ? 37.365 11.974 -12.291 1.00 71.25 221 LYS A C 1
ATOM 1776 O O . LYS A 1 221 ? 36.412 12.386 -11.637 1.00 71.25 221 LYS A O 1
ATOM 1781 N N . GLN A 1 222 ? 38.510 11.583 -11.724 1.00 69.38 222 GLN A N 1
ATOM 1782 C CA . GLN A 1 222 ? 38.763 11.723 -10.284 1.00 69.38 222 GLN A CA 1
ATOM 1783 C C . GLN A 1 222 ? 38.869 13.195 -9.871 1.00 69.38 222 GLN A C 1
ATOM 1785 O O . GLN A 1 222 ? 38.211 13.599 -8.918 1.00 69.38 222 GLN A O 1
ATOM 1790 N N . VAL A 1 223 ? 39.601 14.010 -10.635 1.00 73.69 223 VAL A N 1
ATOM 1791 C CA . VAL A 1 223 ? 39.711 15.458 -10.383 1.00 73.69 223 VAL A CA 1
ATOM 1792 C C . VAL A 1 223 ? 38.344 16.146 -10.497 1.00 73.69 223 VAL A C 1
ATOM 1794 O O . VAL A 1 223 ? 37.974 16.920 -9.623 1.00 73.69 223 VAL A O 1
ATOM 1797 N N . ALA A 1 224 ? 37.537 15.801 -11.506 1.00 70.06 224 ALA A N 1
ATOM 1798 C CA . ALA A 1 224 ? 36.191 16.358 -11.673 1.00 70.06 224 ALA A CA 1
ATOM 1799 C C . ALA A 1 224 ? 35.199 15.945 -10.566 1.00 70.06 224 ALA A C 1
ATOM 1801 O O . ALA A 1 224 ? 34.263 16.685 -10.283 1.00 70.06 224 ALA A O 1
ATOM 1802 N N . LYS A 1 225 ? 35.380 14.775 -9.933 1.00 69.06 225 LYS A N 1
ATOM 1803 C CA . LYS A 1 225 ? 34.584 14.372 -8.758 1.00 69.06 225 LYS A CA 1
ATOM 1804 C C . LYS A 1 225 ? 34.966 15.150 -7.499 1.00 69.06 225 LYS A C 1
ATOM 1806 O O . LYS A 1 225 ? 34.086 15.426 -6.698 1.00 69.06 225 LYS A O 1
ATOM 1811 N N . LEU A 1 226 ? 36.244 15.491 -7.341 1.00 71.12 226 LEU A N 1
ATOM 1812 C CA . LEU A 1 226 ? 36.752 16.258 -6.198 1.00 71.12 226 LEU A CA 1
ATOM 1813 C C . LEU A 1 226 ? 36.461 17.764 -6.314 1.00 71.12 226 LEU A C 1
ATOM 1815 O O . LEU A 1 226 ? 36.390 18.444 -5.302 1.00 71.12 226 LEU A O 1
ATOM 1819 N N . ALA A 1 227 ? 36.275 18.278 -7.534 1.00 70.38 227 ALA A N 1
ATOM 1820 C CA . ALA A 1 227 ? 36.005 19.692 -7.804 1.00 70.38 227 ALA A CA 1
ATOM 1821 C C . ALA A 1 227 ? 34.510 20.078 -7.787 1.00 70.38 227 ALA A C 1
ATOM 1823 O O . ALA A 1 227 ? 34.178 21.220 -8.101 1.00 70.38 227 ALA A O 1
ATOM 1824 N N . LYS A 1 228 ? 33.593 19.155 -7.464 1.00 54.66 228 LYS A N 1
ATOM 1825 C CA . LYS A 1 228 ? 32.178 19.504 -7.270 1.00 54.66 228 LYS A CA 1
ATOM 1826 C C . LYS A 1 228 ? 32.002 20.136 -5.881 1.00 54.66 228 LYS A C 1
ATOM 1828 O O . LYS A 1 228 ? 32.354 19.467 -4.911 1.00 54.66 228 LYS A O 1
ATOM 1833 N N . PRO A 1 229 ? 31.485 21.374 -5.767 1.00 54.59 229 PRO A N 1
ATOM 1834 C CA . PRO A 1 229 ? 31.129 21.930 -4.467 1.00 54.59 229 PRO A CA 1
ATOM 1835 C C . PRO A 1 229 ? 30.009 21.087 -3.839 1.00 54.59 229 PRO A C 1
ATOM 1837 O O . PRO A 1 229 ? 29.134 20.601 -4.562 1.00 54.59 229 PRO A O 1
ATOM 1840 N N . LEU A 1 230 ? 30.121 20.877 -2.522 1.00 54.09 230 LEU A N 1
ATOM 1841 C CA . LEU A 1 230 ? 29.109 20.254 -1.660 1.00 54.09 230 LEU A CA 1
ATOM 1842 C C . LEU A 1 230 ? 27.763 20.975 -1.770 1.00 54.09 230 LEU A C 1
ATOM 1844 O O . LEU A 1 230 ? 27.781 22.226 -1.819 1.00 54.09 230 LEU A O 1
#

Foldseek 3Di:
DDDPPPDPDDDDDDDDPAQPLDDPDPVCPLLVVLVVLLVLVVVLVPDDPVPHDDNDDDDDDDPPPCPNSSVSVNCVSCVPPDDDDDDDCVVQVVPDVVLVSCLRVLVVCVVVVVQFDWDWDQDPPGDIDIDTSVVVSVVSCVVPPDDDDDDDPPCDLLNVLVVQLVVVLVVQLVVLVVQQDPPDDVVSVVVSVCSNCVSVVVSVVSVVVVVVVVVVVVVVVVVVVVPDDD

InterPro domains:
  IPR011646 KAP family P-loop domain [PF07693] (52-106)
  IPR027417 P-loop containing nucleoside triphosphate hydrolase [G3DSA:3.40.50.300] (23-141)
  IPR027417 P-loop containing nucleoside triphosphate hydrolase [SSF52540] (30-111)

Secondary structure (DSSP, 8-state):
--------PPSP-PPP-S---S--STT-HHHHHHHHHHHHHHHHHTS-GGGPPP--------TTSSHHHHHHHHHHHTTTT-------TTTTTTS-HHHHHHHHHHHHHHHTTSS-SEEEEE-TTS-EEEEEHHHHHHHHHTTS------------HHHHHHHHHHHHHHHHHHHHHHT-PSS--HHHHHHHHHHHHHHHHHHHHHHHHHHHHHHHHHHHHHHHHHTS--

pLDDT: mean 80.15, std 12.55, range [36.81, 95.19]

Organism: NCBI:txid1339350

Radius of gyration: 37.49 Å; chains: 1; bounding box: 101×63×87 Å

Sequence (230 aa):
METKLQSKQQYPRFIQNKPCGIDKFDGGSQERLAKTIARHFCQNDSLDEECTLPRIIGIEGIWGSGKSNVVKMLERELSDDYYFFEYDAWGHQEDLQRRSILELLTSKLIDDGILSGNATIKVKGGGTKTVSWSEKLKYLLARKTETVTEKYPLISNGMVAAFLVAVLTPIFTFIAYAVKPTPTTWWFSLLSIIIAALPVLIALCVWKWAYNESKFRNRRKQVAKLAKPL